Protein AF-0000000067929018 (afdb_homodimer)

Secondary structure (DSSP, 8-state):
-EEE-HHHHHHHHTT-TTTHHHHHHHHHHHHHTS-EEE-HHHHHHHHTT-SSHHHHHHHHHHHTEEE-PPPHHHHHHHHHHHHHHHHTT---SS--HHHHHHHHHHHHT--EE-S-HHHHHHH-TT--EE----/-EEE-HHHHHHHHTT-TTTHHHHHHHHHHHHHTS-EEE-HHHHHHHHTT-SSHHHHHHHHHHHTEEE-PPPHHHHHHHHHHHHHHHHTT---SS--HHHHHHHHHHHHT--EE-S-HHHHHHH-TT--EE----

Organism: Mesorhizobium plurifarium (NCBI:txid69974)

InterPro domains:
  IPR002716 PIN domain [PF01850] (3-122)
  IPR029060 PIN-like domain superfamily [SSF88723] (1-132)
  IPR050556 Type II toxin-antitoxin system RNase [PTHR33653] (1-131)

Nearest PDB structures (foldseek):
  3zvk-assembly1_B  TM=7.677E-01  e=2.586E-08  Rickettsia felis
  3zvk-assembly1_D  TM=7.590E-01  e=1.280E-07  Rickettsia felis
  5ecy-assembly1_E  TM=7.359E-01  e=9.160E-07  Shigella flexneri
  3h87-assembly1_B  TM=7.332E-01  e=1.802E-06  Mycobacterium tuberculosis H37Rv
  5sv2-assembly1_A-2  TM=7.714E-01  e=5.306E-05  Mycobacterium tuberculosis H37Rv

Foldseek 3Di:
DAEEALVLVVCCLVVPVVPVVVSLVVLVVVVVVHAYEYEPLSLVVVCVSDPDPVVSVVSCVVSRYDYDYADPQLVVQLVVLVVVCVVVPHDDDDRDSVSSSLSSCQVVVHEYEDAPCVVSCVRPVPHHYDYPDD/DAEEALVLVVCCLVVPVVPVVVSLVVLVVVVVVHAYEYEPLSLVVVCVSDPDPVVSVVVCVVSRYDYDYADPQLVVQLVVLVVVCVVVPHDDDDRDSVSSSLSSCQVVVHEYEDAPDVVSCVRPVPHHYDYPDD

Solvent-accessible surface area (backbone atoms only — not comparable to full-atom values): 14391 Å² total; per-residue (Å²): 77,32,35,51,37,52,70,36,54,46,19,57,78,66,58,33,89,87,42,19,68,59,37,51,52,49,50,55,56,46,48,75,63,31,58,34,30,32,39,68,63,38,51,14,58,54,28,54,82,43,95,47,72,69,58,49,52,48,50,33,58,74,70,55,47,38,85,43,85,74,50,68,68,15,33,38,44,16,13,46,49,40,47,51,42,41,74,72,64,46,80,71,91,57,69,49,55,66,37,47,54,49,21,34,23,48,71,67,70,25,40,32,38,36,75,66,57,68,66,46,50,72,76,38,69,84,49,51,71,47,58,74,83,125,78,32,36,50,37,52,68,37,54,47,19,56,78,63,56,33,89,86,42,20,68,60,37,52,52,48,50,54,56,45,48,74,60,32,58,34,29,34,38,69,62,39,51,14,59,53,27,54,81,43,94,44,70,68,58,49,52,48,49,35,59,74,69,55,48,39,84,43,85,73,52,67,69,15,33,37,45,16,12,46,48,39,49,52,43,42,75,72,67,46,82,72,92,58,68,50,54,66,36,48,54,48,22,36,22,49,70,66,71,26,39,33,36,36,76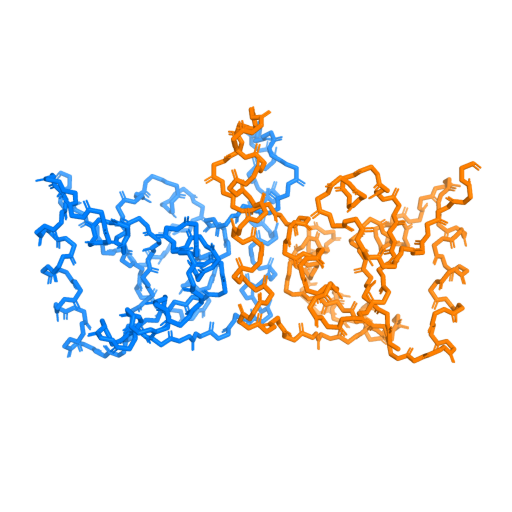,68,57,68,65,45,50,71,74,38,68,86,49,51,71,46,56,75,84,125

Sequence (268 aa):
MTLIDTNVLLDLVTDDPNWADWSVAQLEAASLNGPLLINDVVYAELAVRYSRIEDLDAFLEAAGLEMAPMPRAALFLAGKVFTQYRRSGGQKTGVLPDFFIGAHAAVGRLPLLTRDVGRYRTYFPSLKLITPDSMTLIDTNVLLDLVTDDPNWADWSVAQLEAASLNGPLLINDVVYAELAVRYSRIEDLDAFLEAAGLEMAPMPRAALFLAGKVFTQYRRSGGQKTGVLPDFFIGAHAAVGRLPLLTRDVGRYRTYFPSLKLITPDS

pLDDT: mean 95.67, std 5.96, range [51.31, 98.88]

Structure (mmCIF, N/CA/C/O backbone):
data_AF-0000000067929018-model_v1
#
loop_
_entity.id
_entity.type
_entity.pdbx_description
1 polymer 'Nucleic acid-binding protein'
#
loop_
_atom_site.group_PDB
_atom_site.id
_atom_site.type_symbol
_atom_site.label_atom_id
_atom_site.label_alt_id
_atom_site.label_comp_id
_atom_site.label_asym_id
_atom_site.label_entity_id
_atom_site.label_seq_id
_atom_site.pdbx_PDB_ins_code
_atom_site.Cartn_x
_atom_site.Cartn_y
_atom_site.Cartn_z
_atom_site.occupancy
_atom_site.B_iso_or_equiv
_atom_site.auth_seq_id
_atom_site.auth_comp_id
_atom_site.auth_asym_id
_atom_site.auth_atom_id
_atom_site.pdbx_PDB_model_num
ATOM 1 N N . MET A 1 1 ? -9.727 8.961 18.031 1 97.62 1 MET A N 1
ATOM 2 C CA . MET A 1 1 ? -8.711 8.562 17.062 1 97.62 1 MET A CA 1
ATOM 3 C C . MET A 1 1 ? -9.039 9.125 15.68 1 97.62 1 MET A C 1
ATOM 5 O O . MET A 1 1 ? -10.203 9.25 15.312 1 97.62 1 MET A O 1
ATOM 9 N N . THR A 1 2 ? -8.023 9.57 14.984 1 98.75 2 THR A N 1
ATOM 10 C CA . THR A 1 2 ? -8.18 10.18 13.664 1 98.75 2 THR A CA 1
ATOM 11 C C . THR A 1 2 ? -7.098 9.688 12.711 1 98.75 2 THR A C 1
ATOM 13 O O . THR A 1 2 ? -5.922 9.602 13.078 1 98.75 2 THR A O 1
ATOM 16 N N . LEU A 1 3 ? -7.508 9.203 11.562 1 98.88 3 LEU A N 1
ATOM 17 C CA . LEU A 1 3 ? -6.535 8.891 10.516 1 98.88 3 LEU A CA 1
ATOM 18 C C . LEU A 1 3 ? -6.121 10.156 9.766 1 98.88 3 LEU A C 1
ATOM 20 O O . LEU A 1 3 ? -6.965 10.992 9.43 1 98.88 3 LEU A O 1
ATOM 24 N N . ILE A 1 4 ? -4.816 10.312 9.547 1 98.81 4 ILE A N 1
ATOM 25 C CA . ILE A 1 4 ? -4.281 11.531 8.953 1 98.81 4 ILE A CA 1
ATOM 26 C C . ILE A 1 4 ? -3.793 11.234 7.535 1 98.81 4 ILE A C 1
ATOM 28 O O . ILE A 1 4 ? -2.994 10.32 7.32 1 98.81 4 ILE A O 1
ATOM 32 N N . ASP A 1 5 ? -4.266 11.953 6.59 1 98.25 5 ASP A N 1
ATOM 33 C CA . ASP A 1 5 ? -3.85 11.844 5.195 1 98.25 5 ASP A CA 1
ATOM 34 C C . ASP A 1 5 ? -2.471 12.461 4.98 1 98.25 5 ASP A C 1
ATOM 36 O O . ASP A 1 5 ? -2.074 13.375 5.711 1 98.25 5 ASP A O 1
ATOM 40 N N . THR A 1 6 ? -1.845 11.992 3.973 1 97.62 6 THR A N 1
ATOM 41 C CA . THR A 1 6 ? -0.48 12.422 3.68 1 97.62 6 THR A CA 1
ATOM 42 C C . THR A 1 6 ? -0.427 13.922 3.408 1 97.62 6 THR A C 1
ATOM 44 O O . THR A 1 6 ? 0.523 14.594 3.812 1 97.62 6 THR A O 1
ATOM 47 N N . ASN A 1 7 ? -1.432 14.438 2.684 1 96.5 7 ASN A N 1
ATOM 48 C CA . ASN A 1 7 ? -1.393 15.836 2.268 1 96.5 7 ASN A CA 1
ATOM 49 C C . ASN A 1 7 ? -1.367 16.781 3.471 1 96.5 7 ASN A C 1
ATOM 51 O O . ASN A 1 7 ? -0.742 17.844 3.42 1 96.5 7 ASN A O 1
ATOM 55 N N . VAL A 1 8 ? -1.964 16.422 4.562 1 97.94 8 VAL A N 1
ATOM 56 C CA . VAL A 1 8 ? -1.976 17.219 5.777 1 97.94 8 VAL A CA 1
ATOM 57 C C . VAL A 1 8 ? -0.577 17.25 6.391 1 97.94 8 VAL A C 1
ATOM 59 O O . VAL A 1 8 ? -0.087 18.312 6.781 1 97.94 8 VAL A O 1
ATOM 62 N N . LEU A 1 9 ? 0.054 16.125 6.461 1 98.06 9 LEU A N 1
ATOM 63 C CA . LEU A 1 9 ? 1.378 16.031 7.066 1 98.06 9 LEU A CA 1
ATOM 64 C C . LEU A 1 9 ? 2.428 16.703 6.184 1 98.06 9 LEU A C 1
ATOM 66 O O . LEU A 1 9 ? 3.395 17.281 6.691 1 98.06 9 LEU A O 1
ATOM 70 N N . LEU A 1 10 ? 2.215 16.625 4.883 1 96.19 10 LEU A N 1
ATOM 71 C CA . LEU A 1 10 ? 3.135 17.281 3.963 1 96.19 10 LEU A CA 1
ATOM 72 C C . LEU A 1 10 ? 3.088 18.797 4.137 1 96.19 10 LEU A C 1
ATOM 74 O O . LEU A 1 10 ? 4.105 19.469 3.973 1 96.19 10 LEU A O 1
ATOM 78 N N . ASP A 1 11 ? 1.932 19.312 4.465 1 96.06 11 ASP A N 1
ATOM 79 C CA . ASP A 1 11 ? 1.826 20.75 4.754 1 96.06 11 ASP A CA 1
ATOM 80 C C . ASP A 1 11 ? 2.777 21.156 5.879 1 96.06 11 ASP A C 1
ATOM 82 O O . ASP A 1 11 ? 3.389 22.219 5.824 1 96.06 11 ASP A O 1
ATOM 86 N N . LEU A 1 12 ? 2.885 20.297 6.887 1 95.12 12 LEU A N 1
ATOM 87 C CA . LEU A 1 12 ? 3.756 20.562 8.023 1 95.12 12 LEU A CA 1
ATOM 88 C C . LEU A 1 12 ? 5.223 20.438 7.629 1 95.12 12 LEU A C 1
ATOM 90 O O . LEU A 1 12 ? 6.023 21.344 7.887 1 95.12 12 LEU A O 1
ATOM 94 N N . VAL A 1 13 ? 5.523 19.328 6.98 1 94.12 13 VAL A N 1
ATOM 95 C CA . VAL A 1 13 ? 6.902 18.969 6.656 1 94.12 13 VAL A CA 1
ATOM 96 C C . VAL A 1 13 ? 7.496 20.016 5.703 1 94.12 13 VAL A C 1
ATOM 98 O O . VAL A 1 13 ? 8.68 20.344 5.789 1 94.12 13 VAL A O 1
ATOM 101 N N . THR A 1 14 ? 6.637 20.578 4.828 1 93.94 14 THR A N 1
ATOM 102 C CA . THR A 1 14 ? 7.125 21.5 3.816 1 93.94 14 THR A CA 1
ATOM 103 C C . THR A 1 14 ? 6.848 22.953 4.23 1 93.94 14 THR A C 1
ATOM 105 O O . THR A 1 14 ? 7.156 23.875 3.486 1 93.94 14 THR A O 1
ATOM 108 N N . ASP A 1 15 ? 6.27 23.078 5.348 1 94.38 15 ASP A N 1
ATOM 109 C CA . ASP A 1 15 ? 5.855 24.406 5.793 1 94.38 15 ASP A CA 1
ATOM 110 C C . ASP A 1 15 ? 5.074 25.141 4.703 1 94.38 15 ASP A C 1
ATOM 112 O O . ASP A 1 15 ? 5.441 26.25 4.301 1 94.38 15 ASP A O 1
ATOM 116 N N . ASP A 1 16 ? 4.051 24.516 4.195 1 95.38 16 ASP A N 1
ATOM 117 C CA . ASP A 1 16 ? 3.248 25.047 3.102 1 95.38 16 ASP A CA 1
ATOM 118 C C . ASP A 1 16 ? 2.652 26.406 3.471 1 95.38 16 ASP A C 1
ATOM 120 O O . ASP A 1 16 ? 1.957 26.531 4.48 1 95.38 16 ASP A O 1
ATOM 124 N N . PRO A 1 17 ? 2.881 27.406 2.734 1 96.31 17 PRO A N 1
ATOM 125 C CA . PRO A 1 17 ? 2.451 28.766 3.107 1 96.31 17 PRO A CA 1
ATOM 126 C C . PRO A 1 17 ? 0.933 28.906 3.141 1 96.31 17 PRO A C 1
ATOM 128 O O . PRO A 1 17 ? 0.409 29.781 3.834 1 96.31 17 PRO A O 1
ATOM 131 N N . ASN A 1 18 ? 0.241 28.109 2.43 1 96.19 18 ASN A N 1
ATOM 132 C CA . ASN A 1 18 ? -1.207 28.25 2.328 1 96.19 18 ASN A CA 1
ATOM 133 C C . ASN A 1 18 ? -1.932 27.344 3.32 1 96.19 18 ASN A C 1
ATOM 135 O O . ASN A 1 18 ? -3.031 27.672 3.771 1 96.19 18 ASN A O 1
ATOM 139 N N . TRP A 1 19 ? -1.204 26.219 3.682 1 96.38 19 TRP A N 1
ATOM 140 C CA . TRP A 1 19 ? -2.018 25.203 4.332 1 96.38 19 TRP A CA 1
ATOM 141 C C . TRP A 1 19 ? -1.411 24.781 5.668 1 96.38 19 TRP A C 1
ATOM 143 O O . TRP A 1 19 ? -2.068 24.125 6.48 1 96.38 19 TRP A O 1
ATOM 153 N N . ALA A 1 20 ? -0.18 25.141 5.988 1 96.75 20 ALA A N 1
ATOM 154 C CA . ALA A 1 20 ? 0.508 24.688 7.191 1 96.75 20 ALA A CA 1
ATOM 155 C C . ALA A 1 20 ? -0.269 25.062 8.445 1 96.75 20 ALA A C 1
ATOM 157 O O . ALA A 1 20 ? -0.467 24.234 9.336 1 96.75 20 ALA A O 1
ATOM 158 N N . ASP A 1 21 ? -0.75 26.266 8.523 1 96.94 21 ASP A N 1
ATOM 159 C CA . ASP A 1 21 ? -1.459 26.734 9.703 1 96.94 21 ASP A CA 1
ATOM 160 C C . ASP A 1 21 ? -2.752 25.953 9.922 1 96.94 21 ASP A C 1
ATOM 162 O O . ASP A 1 21 ? -3.055 25.547 11.039 1 96.94 21 ASP A O 1
ATOM 166 N N . TRP A 1 22 ? -3.469 25.797 8.867 1 97.56 22 TRP A N 1
ATOM 167 C CA . TRP A 1 22 ? -4.699 25.031 8.961 1 97.56 22 TRP A CA 1
ATOM 168 C C . TRP A 1 22 ? -4.414 23.609 9.422 1 97.56 22 TRP A C 1
ATOM 170 O O . TRP A 1 22 ? -5.066 23.094 10.336 1 97.56 22 TRP A O 1
ATOM 180 N N . SER A 1 23 ? -3.459 22.938 8.797 1 98.06 23 SER A N 1
ATOM 181 C CA . SER A 1 23 ? -3.123 21.547 9.102 1 98.06 23 SER A CA 1
ATOM 182 C C . SER A 1 23 ? -2.664 21.391 10.547 1 98.06 23 SER A C 1
ATOM 184 O O . SER A 1 23 ? -3.082 20.469 11.234 1 98.06 23 SER A O 1
ATOM 186 N N . VAL A 1 24 ? -1.845 22.328 11 1 97.25 24 VAL A N 1
ATOM 187 C CA . VAL A 1 24 ? -1.364 22.297 12.375 1 97.25 24 VAL A CA 1
ATOM 188 C C . VAL A 1 24 ? -2.543 22.406 13.344 1 97.25 24 VAL A C 1
ATOM 190 O O . VAL A 1 24 ? -2.66 21.641 14.289 1 97.25 24 VAL A O 1
ATOM 193 N N . ALA A 1 25 ? -3.398 23.328 13.07 1 97.75 25 ALA A N 1
ATOM 194 C CA . ALA A 1 25 ? -4.551 23.562 13.938 1 97.75 25 ALA A CA 1
ATOM 195 C C . ALA A 1 25 ? -5.449 22.328 13.992 1 97.75 25 ALA A C 1
ATOM 197 O O . ALA A 1 25 ? -5.934 21.953 15.062 1 97.75 25 ALA A O 1
ATOM 198 N N . GLN A 1 26 ? -5.641 21.688 12.883 1 98.12 26 GLN A N 1
ATOM 199 C CA . GLN A 1 26 ? -6.516 20.531 12.82 1 98.12 26 GLN A CA 1
ATOM 200 C C . GLN A 1 26 ? -5.875 19.328 13.516 1 98.12 26 GLN A C 1
ATOM 202 O O . GLN A 1 26 ? -6.562 18.531 14.164 1 98.12 26 GLN A O 1
ATOM 207 N N . LEU A 1 27 ? -4.621 19.188 13.359 1 98.25 27 LEU A N 1
ATOM 208 C CA . LEU A 1 27 ? -3.914 18.109 14.039 1 98.25 27 LEU A CA 1
ATOM 209 C C . LEU A 1 27 ? -3.994 18.266 15.555 1 98.25 27 LEU A C 1
ATOM 211 O O . LEU A 1 27 ? -4.207 17.297 16.281 1 98.25 27 LEU A O 1
ATOM 215 N N . GLU A 1 28 ? -3.789 19.484 15.953 1 97.81 28 GLU A N 1
ATOM 216 C CA . GLU A 1 28 ? -3.898 19.781 17.375 1 97.81 28 GLU A CA 1
ATOM 217 C C . GLU A 1 28 ? -5.301 19.469 17.906 1 97.81 28 GLU A C 1
ATOM 219 O O . GLU A 1 28 ? -5.453 18.828 18.938 1 97.81 28 GLU A O 1
ATOM 224 N N . ALA A 1 29 ? -6.285 19.891 17.188 1 97.94 29 ALA A N 1
ATOM 225 C CA . ALA A 1 29 ? -7.668 19.625 17.578 1 97.94 29 ALA A CA 1
ATOM 226 C C . ALA A 1 29 ? -7.949 18.125 17.609 1 97.94 29 ALA A C 1
ATOM 228 O O . ALA A 1 29 ? -8.586 17.625 18.531 1 97.94 29 ALA A O 1
ATOM 229 N N . ALA A 1 30 ? -7.496 17.422 16.625 1 98.25 30 ALA A N 1
ATOM 230 C CA . ALA A 1 30 ? -7.711 15.984 16.531 1 98.25 30 ALA A CA 1
ATOM 231 C C . ALA A 1 30 ? -7.016 15.25 17.672 1 98.25 30 ALA A C 1
ATOM 233 O O . ALA A 1 30 ? -7.527 14.242 18.172 1 98.25 30 ALA A O 1
ATOM 234 N N . SER A 1 31 ? -5.816 15.773 17.969 1 97.81 31 SER A N 1
ATOM 235 C CA . SER A 1 31 ? -5.043 15.117 19.016 1 97.81 31 SER A CA 1
ATOM 236 C C . SER A 1 31 ? -5.773 15.172 20.359 1 97.81 31 SER A C 1
ATOM 238 O O . SER A 1 31 ? -5.586 14.297 21.219 1 97.81 31 SER A O 1
ATOM 240 N N . LEU A 1 32 ? -6.578 16.141 20.547 1 96.81 32 LEU A N 1
ATOM 241 C CA . LEU A 1 32 ? -7.367 16.281 21.766 1 96.81 32 LEU A CA 1
ATOM 242 C C . LEU A 1 32 ? -8.477 15.242 21.828 1 96.81 32 LEU A C 1
ATOM 244 O O . LEU A 1 32 ? -8.977 14.93 22.906 1 96.81 32 LEU A O 1
ATOM 248 N N . ASN A 1 33 ? -8.812 14.711 20.703 1 95.81 33 ASN A N 1
ATOM 249 C CA . ASN A 1 33 ? -9.906 13.75 20.625 1 95.81 33 ASN A CA 1
ATOM 250 C C . ASN A 1 33 ? -9.383 12.312 20.578 1 95.81 33 ASN A C 1
ATOM 252 O O . ASN A 1 33 ? -10.164 11.367 20.469 1 95.81 33 ASN A O 1
ATOM 256 N N . GLY A 1 34 ? -8.07 12.141 20.656 1 97.31 34 GLY A N 1
ATOM 257 C CA . GLY A 1 34 ? -7.48 10.812 20.656 1 97.31 34 GLY A CA 1
ATOM 258 C C . GLY A 1 34 ? -6.23 10.711 19.797 1 97.31 34 GLY A C 1
ATOM 259 O O . GLY A 1 34 ? -5.723 11.719 19.312 1 97.31 34 GLY A O 1
ATOM 260 N N . PRO A 1 35 ? -5.742 9.5 19.641 1 98.19 35 PRO A N 1
ATOM 261 C CA . PRO A 1 35 ? -4.5 9.289 18.891 1 98.19 35 PRO A CA 1
ATOM 262 C C . PRO A 1 35 ? -4.621 9.695 17.422 1 98.19 35 PRO A C 1
ATOM 264 O O . PRO A 1 35 ? -5.676 9.508 16.812 1 98.19 35 PRO A O 1
ATOM 267 N N . LEU A 1 36 ? -3.547 10.242 16.875 1 98.81 36 LEU A N 1
ATOM 268 C CA . LEU A 1 36 ? -3.377 10.492 15.453 1 98.81 36 LEU A CA 1
ATOM 269 C C . LEU A 1 36 ? -2.721 9.305 14.758 1 98.81 36 LEU A C 1
ATOM 271 O O . LEU A 1 36 ? -1.599 8.922 15.102 1 98.81 36 LEU A O 1
ATOM 275 N N . LEU A 1 37 ? -3.414 8.75 13.758 1 98.88 37 LEU A N 1
ATOM 276 C CA . LEU A 1 37 ? -2.967 7.492 13.172 1 98.88 37 LEU A CA 1
ATOM 277 C C . LEU A 1 37 ? -2.52 7.699 11.727 1 98.88 37 LEU A C 1
ATOM 279 O O . LEU A 1 37 ? -3.109 8.5 11 1 98.88 37 LEU A O 1
ATOM 283 N N . ILE A 1 38 ? -1.504 7.004 11.336 1 98.88 38 ILE A N 1
ATOM 284 C CA . ILE A 1 38 ? -1.138 6.852 9.93 1 98.88 38 ILE A CA 1
ATOM 285 C C . ILE A 1 38 ? -0.953 5.375 9.602 1 98.88 38 ILE A C 1
ATOM 287 O O . ILE A 1 38 ? -0.782 4.547 10.5 1 98.88 38 ILE A O 1
ATOM 291 N N . ASN A 1 39 ? -1.117 5.035 8.352 1 98.75 39 ASN A N 1
ATOM 292 C CA . ASN A 1 39 ? -0.866 3.656 7.949 1 98.75 39 ASN A CA 1
ATOM 293 C C . ASN A 1 39 ? 0.382 3.547 7.078 1 98.75 39 ASN A C 1
ATOM 295 O O . ASN A 1 39 ? 1.131 4.516 6.934 1 98.75 39 ASN A O 1
ATOM 299 N N . ASP A 1 40 ? 0.679 2.377 6.551 1 98.69 40 ASP A N 1
ATOM 300 C CA . ASP A 1 40 ? 1.902 2.07 5.816 1 98.69 40 ASP A CA 1
ATOM 301 C C . ASP A 1 40 ? 2.041 2.965 4.586 1 98.69 40 ASP A C 1
ATOM 303 O O . ASP A 1 40 ? 3.145 3.4 4.25 1 98.69 40 ASP A O 1
ATOM 307 N N . VAL A 1 41 ? 0.916 3.242 3.967 1 98.19 41 VAL A N 1
ATOM 308 C CA . VAL A 1 41 ? 0.905 4.02 2.732 1 98.19 41 VAL A CA 1
ATOM 309 C C . VAL A 1 41 ? 1.338 5.453 3.02 1 98.19 41 VAL A C 1
ATOM 311 O O . VAL A 1 41 ? 2.199 6 2.328 1 98.19 41 VAL A O 1
ATOM 314 N N . VAL A 1 42 ? 0.82 6.031 4.059 1 98.38 42 VAL A N 1
ATOM 315 C CA . VAL A 1 42 ? 1.148 7.398 4.449 1 98.38 42 VAL A CA 1
ATOM 316 C C . VAL A 1 42 ? 2.621 7.484 4.844 1 98.38 42 VAL A C 1
ATOM 318 O O . VAL A 1 42 ? 3.32 8.422 4.457 1 98.38 42 VAL A O 1
ATOM 321 N N . TYR A 1 43 ? 3.119 6.512 5.562 1 98.69 43 TYR A N 1
ATOM 322 C CA . TYR A 1 43 ? 4.523 6.477 5.957 1 98.69 43 TYR A CA 1
ATOM 323 C C . TYR A 1 43 ? 5.434 6.504 4.734 1 98.69 43 TYR A C 1
ATOM 325 O O . TYR A 1 43 ? 6.387 7.281 4.68 1 98.69 43 TYR A O 1
ATOM 333 N N . ALA A 1 44 ? 5.121 5.637 3.758 1 98.31 44 AL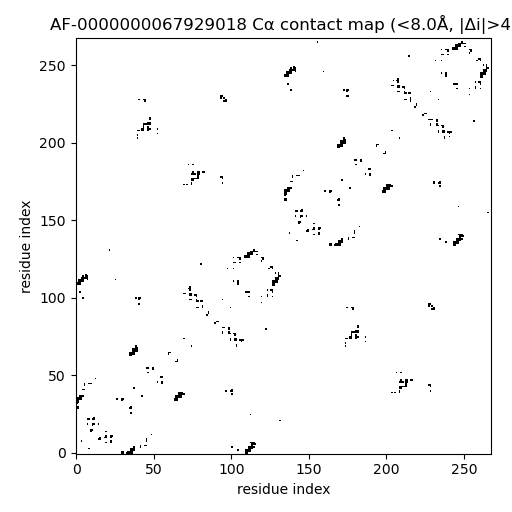A A N 1
ATOM 334 C CA . ALA A 1 44 ? 5.953 5.547 2.561 1 98.31 44 ALA A CA 1
ATOM 335 C C . ALA A 1 44 ? 5.934 6.855 1.777 1 98.31 44 ALA A C 1
ATOM 337 O O . ALA A 1 44 ? 6.957 7.273 1.229 1 98.31 44 ALA A O 1
ATOM 338 N N . GLU A 1 45 ? 4.797 7.496 1.726 1 96.88 45 GLU A N 1
ATOM 339 C CA . GLU A 1 45 ? 4.676 8.766 1.012 1 96.88 45 GLU A CA 1
ATOM 340 C C . GLU A 1 45 ? 5.469 9.867 1.706 1 96.88 45 GLU A C 1
ATOM 342 O O . GLU A 1 45 ? 6.086 10.703 1.046 1 96.88 45 GLU A O 1
ATOM 347 N N . LEU A 1 46 ? 5.508 9.859 3.027 1 97.38 46 LEU A N 1
ATOM 348 C CA . LEU A 1 46 ? 6.277 10.836 3.789 1 97.38 46 LEU A CA 1
ATOM 349 C C . LEU A 1 46 ? 7.777 10.602 3.611 1 97.38 46 LEU A C 1
ATOM 351 O O . LEU A 1 46 ? 8.562 11.555 3.617 1 97.38 46 LEU A O 1
ATOM 355 N N . ALA A 1 47 ? 8.133 9.367 3.445 1 97.81 47 ALA A N 1
ATOM 356 C CA . ALA A 1 47 ? 9.539 8.992 3.326 1 97.81 47 ALA A CA 1
ATOM 357 C C . ALA A 1 47 ? 10.211 9.727 2.17 1 97.81 47 ALA A C 1
ATOM 359 O O . ALA A 1 47 ? 11.414 9.992 2.209 1 97.81 47 ALA A O 1
ATOM 360 N N . VAL A 1 48 ? 9.398 10.117 1.183 1 94.5 48 VAL A N 1
ATOM 361 C CA . VAL A 1 48 ? 9.883 10.82 0.003 1 94.5 48 VAL A CA 1
ATOM 362 C C . VAL A 1 48 ? 10.594 12.102 0.425 1 94.5 48 VAL A C 1
ATOM 364 O O . VAL A 1 48 ? 11.57 12.516 -0.207 1 94.5 48 VAL A O 1
ATOM 367 N N . ARG A 1 49 ? 10.273 12.688 1.604 1 94.62 49 ARG A N 1
ATOM 368 C CA . ARG A 1 49 ? 10.75 14 2.02 1 94.62 49 ARG A CA 1
ATOM 369 C C . ARG A 1 49 ? 11.922 13.883 2.988 1 94.62 49 ARG A C 1
ATOM 371 O O . ARG A 1 49 ? 12.445 14.891 3.463 1 94.62 49 ARG A O 1
ATOM 378 N N . TYR A 1 50 ? 12.367 12.672 3.236 1 96.88 50 TYR A N 1
ATOM 379 C CA . TYR A 1 50 ? 13.414 12.461 4.23 1 96.88 50 TYR A CA 1
ATOM 380 C C . TYR A 1 50 ? 14.578 11.672 3.635 1 96.88 50 TYR A C 1
ATOM 382 O O . TYR A 1 50 ? 14.367 10.734 2.863 1 96.88 50 TYR A O 1
ATOM 390 N N . SER A 1 51 ? 15.742 12.031 4.02 1 96.12 51 SER A N 1
ATOM 391 C CA . SER A 1 51 ? 16.938 11.328 3.553 1 96.12 51 SER A CA 1
ATOM 392 C C . SER A 1 51 ? 17.25 10.133 4.445 1 96.12 51 SER A C 1
ATOM 394 O O . SER A 1 51 ? 17.844 9.148 3.988 1 96.12 51 SER A O 1
ATOM 396 N N . ARG A 1 52 ? 16.906 10.242 5.715 1 97.81 52 ARG A N 1
ATOM 397 C CA . ARG A 1 52 ? 17.172 9.172 6.668 1 97.81 52 ARG A CA 1
ATOM 398 C C . ARG A 1 52 ? 15.883 8.734 7.359 1 97.81 52 ARG A C 1
ATOM 400 O O . ARG A 1 52 ? 15.039 9.562 7.699 1 97.81 52 ARG A O 1
ATOM 407 N N . ILE A 1 53 ? 15.75 7.406 7.543 1 98.5 53 ILE A N 1
ATOM 408 C CA . ILE A 1 53 ? 14.57 6.832 8.18 1 98.5 53 ILE A CA 1
ATOM 409 C C . ILE A 1 53 ? 14.445 7.367 9.602 1 98.5 53 ILE A C 1
ATOM 411 O O . ILE A 1 53 ? 13.336 7.613 10.086 1 98.5 53 ILE A O 1
ATOM 415 N N . GLU A 1 54 ? 15.539 7.594 10.32 1 98.44 54 GLU A N 1
ATOM 416 C CA . GLU A 1 54 ? 15.547 8.078 11.695 1 98.44 54 GLU A CA 1
ATOM 417 C C . GLU A 1 54 ? 14.914 9.461 11.797 1 98.44 54 GLU A C 1
ATOM 419 O O . GLU A 1 54 ? 14.266 9.781 12.797 1 98.44 54 GLU A O 1
ATOM 424 N N . ASP A 1 55 ? 15.102 10.266 10.789 1 98.25 55 ASP A N 1
ATOM 425 C CA . ASP A 1 55 ? 14.516 11.609 10.773 1 98.25 55 ASP A CA 1
ATOM 426 C C . ASP A 1 55 ? 13 11.547 10.609 1 98.25 55 ASP A C 1
ATOM 428 O O . ASP A 1 55 ? 12.273 12.32 11.227 1 98.25 55 ASP A O 1
ATOM 432 N N . LEU A 1 56 ? 12.578 10.641 9.758 1 98.31 56 LEU A N 1
ATOM 433 C CA . LEU A 1 56 ? 11.141 10.438 9.602 1 98.31 56 LEU A CA 1
ATOM 434 C C . LEU A 1 56 ? 10.523 9.93 10.906 1 98.31 56 LEU A C 1
ATOM 436 O O . LEU A 1 56 ? 9.484 10.438 11.344 1 98.31 56 LEU A O 1
ATOM 440 N N . ASP A 1 57 ? 11.156 8.961 11.555 1 98.44 57 ASP A N 1
ATOM 441 C CA . ASP A 1 57 ? 10.656 8.414 12.812 1 98.44 57 ASP A CA 1
ATOM 442 C C . ASP A 1 57 ? 10.625 9.484 13.906 1 98.44 57 ASP A C 1
ATOM 444 O O . ASP A 1 57 ? 9.703 9.508 14.727 1 98.44 57 ASP A O 1
ATOM 448 N N . ALA A 1 58 ? 11.586 10.336 13.891 1 98.06 58 ALA A N 1
ATOM 449 C CA . ALA A 1 58 ? 11.617 11.438 14.852 1 98.06 58 ALA A CA 1
ATOM 450 C C . ALA A 1 58 ? 10.453 12.398 14.633 1 98.06 58 ALA A C 1
ATOM 452 O O . ALA A 1 58 ? 9.844 12.875 15.586 1 98.06 58 ALA A O 1
ATOM 453 N N . PHE A 1 59 ? 10.211 12.695 13.375 1 97.56 59 PHE A N 1
ATOM 454 C CA . PHE A 1 59 ? 9.07 13.547 13.055 1 97.56 59 PHE A CA 1
ATOM 455 C C . PHE A 1 59 ? 7.77 12.922 13.555 1 97.56 59 PHE A C 1
ATOM 457 O O . PHE A 1 59 ? 6.941 13.609 14.156 1 97.56 59 PHE A O 1
ATOM 464 N N . LEU A 1 60 ? 7.57 11.609 13.289 1 98.31 60 LEU A N 1
ATOM 465 C CA . LEU A 1 60 ? 6.359 10.922 13.727 1 98.31 60 LEU A CA 1
ATOM 466 C C . LEU A 1 60 ? 6.203 11.016 15.242 1 98.31 60 LEU A C 1
ATOM 468 O O . LEU A 1 60 ? 5.113 11.305 15.742 1 98.31 60 LEU A O 1
ATOM 472 N N . GLU A 1 61 ? 7.27 10.781 15.914 1 97.69 61 GLU A N 1
ATOM 473 C CA . GLU A 1 61 ? 7.258 10.852 17.375 1 97.69 61 GLU A CA 1
ATOM 474 C C . GLU A 1 61 ? 6.914 12.258 17.859 1 97.69 61 GLU A C 1
ATOM 476 O O . GLU A 1 61 ? 6.059 12.43 18.734 1 97.69 61 GLU A O 1
ATOM 481 N N . ALA A 1 62 ? 7.484 13.242 17.281 1 96.06 62 ALA A N 1
ATOM 482 C CA . ALA A 1 62 ? 7.281 14.633 17.672 1 96.06 62 ALA A CA 1
ATOM 483 C C . ALA A 1 62 ? 5.852 15.078 17.375 1 96.06 62 ALA A C 1
ATOM 485 O O . ALA A 1 62 ? 5.277 15.883 18.125 1 96.06 62 ALA A O 1
ATOM 486 N N . ALA A 1 63 ? 5.32 14.562 16.328 1 96.56 63 ALA A N 1
ATOM 487 C CA . ALA A 1 63 ? 3.98 14.961 15.906 1 96.56 63 ALA A CA 1
ATOM 488 C C . ALA A 1 63 ? 2.91 14.125 16.609 1 96.56 63 ALA A C 1
ATOM 490 O O . ALA A 1 63 ? 1.714 14.344 16.406 1 96.56 63 ALA A O 1
ATOM 491 N N . GLY A 1 64 ? 3.338 13.102 17.391 1 97 64 GLY A N 1
ATOM 492 C CA . GLY A 1 64 ? 2.396 12.258 18.109 1 97 64 GLY A CA 1
ATOM 493 C C . GLY A 1 64 ? 1.643 11.305 17.203 1 97 64 GLY A C 1
ATOM 494 O O . GLY A 1 64 ? 0.496 10.945 17.484 1 97 64 GLY A O 1
ATOM 495 N N . LEU A 1 65 ? 2.281 10.945 16.094 1 98.62 65 LEU A N 1
ATOM 496 C CA . LEU A 1 65 ? 1.653 10.055 15.125 1 98.62 65 LEU A CA 1
ATOM 497 C C . LEU A 1 65 ? 1.943 8.594 15.461 1 98.62 65 LEU A C 1
ATOM 499 O O . LEU A 1 65 ? 3.066 8.25 15.844 1 98.62 65 LEU A O 1
ATOM 503 N N . GLU A 1 66 ? 0.932 7.754 15.328 1 98.62 66 GLU A N 1
ATOM 504 C CA . GLU A 1 66 ? 1.057 6.32 15.578 1 98.62 66 GLU A CA 1
ATOM 505 C C . GLU A 1 66 ? 0.75 5.508 14.328 1 98.62 66 GLU A C 1
ATOM 507 O O . GLU A 1 66 ? -0.187 5.824 13.586 1 98.62 66 GLU A O 1
ATOM 512 N N . MET A 1 67 ? 1.563 4.492 14.102 1 98.62 67 MET A N 1
ATOM 513 C CA . MET A 1 67 ? 1.309 3.562 13.008 1 98.62 67 MET A CA 1
ATOM 514 C C . MET A 1 67 ? 0.124 2.656 13.328 1 98.62 67 MET A C 1
ATOM 516 O O . MET A 1 67 ? 0.053 2.082 14.414 1 98.62 67 MET A O 1
ATOM 520 N N . ALA A 1 68 ? -0.778 2.506 12.422 1 98.5 68 ALA A N 1
ATOM 521 C CA . ALA A 1 68 ? -1.91 1.592 12.547 1 98.5 68 ALA A CA 1
ATOM 522 C C . ALA A 1 68 ? -1.938 0.592 11.391 1 98.5 68 ALA A C 1
ATOM 524 O O . ALA A 1 68 ? -1.995 0.983 10.227 1 98.5 68 ALA A O 1
ATOM 525 N N . PRO A 1 69 ? -1.899 -0.715 11.742 1 98.19 69 PRO A N 1
ATOM 526 C CA . PRO A 1 69 ? -2.037 -1.707 10.672 1 98.19 69 PRO A CA 1
ATOM 527 C C . PRO A 1 69 ? -3.408 -1.668 10 1 98.19 69 PRO A C 1
ATOM 529 O O . PRO A 1 69 ? -4.414 -1.392 10.664 1 98.19 69 PRO A O 1
ATOM 532 N N . MET A 1 70 ? -3.428 -1.929 8.711 1 98.38 70 MET A N 1
ATOM 533 C CA . MET A 1 70 ? -4.699 -2.002 8 1 98.38 70 MET A CA 1
ATOM 534 C C . MET A 1 70 ? -5.34 -3.377 8.164 1 98.38 70 MET A C 1
ATOM 536 O O . MET A 1 70 ? -4.703 -4.398 7.895 1 98.38 70 MET A O 1
ATOM 540 N N . PRO A 1 71 ? -6.59 -3.316 8.641 1 98.25 71 PRO A N 1
ATOM 541 C CA . PRO A 1 71 ? -7.281 -4.605 8.695 1 98.25 71 PRO A CA 1
ATOM 542 C C . PRO A 1 71 ? -7.531 -5.203 7.312 1 98.25 71 PRO A C 1
ATOM 544 O O . PRO A 1 71 ? -7.684 -4.461 6.336 1 98.25 71 PRO A O 1
ATOM 547 N N . ARG A 1 72 ? -7.703 -6.539 7.219 1 98.06 72 ARG A N 1
ATOM 548 C CA . ARG A 1 72 ? -7.953 -7.223 5.953 1 98.06 72 ARG A CA 1
ATOM 549 C C . ARG A 1 72 ? -9.211 -6.68 5.277 1 98.06 72 ARG A C 1
ATOM 551 O O . ARG A 1 72 ? -9.258 -6.555 4.051 1 98.06 72 ARG A O 1
ATOM 558 N N . ALA A 1 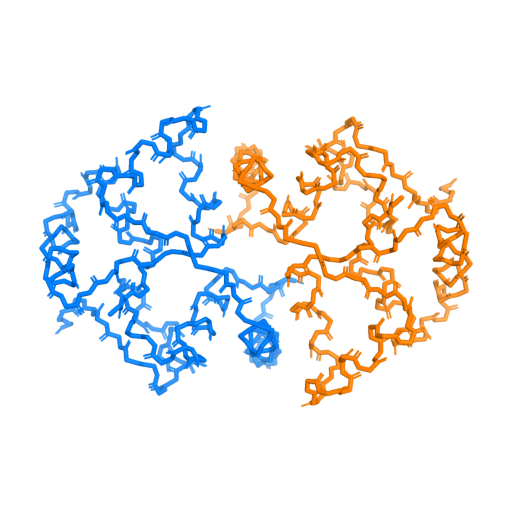73 ? -10.188 -6.379 6.113 1 98.69 73 ALA A N 1
ATOM 559 C CA . ALA A 1 73 ? -11.43 -5.832 5.57 1 98.69 73 ALA A CA 1
ATOM 560 C C . ALA A 1 73 ? -11.172 -4.52 4.836 1 98.69 73 ALA A C 1
ATOM 562 O O . ALA A 1 73 ? -11.828 -4.223 3.832 1 98.69 73 ALA A O 1
ATOM 563 N N . ALA A 1 74 ? -10.273 -3.691 5.324 1 98.81 74 ALA A N 1
ATOM 564 C CA . ALA A 1 74 ? -9.922 -2.434 4.668 1 98.81 74 ALA A CA 1
ATOM 565 C C . ALA A 1 74 ? -9.18 -2.688 3.361 1 98.81 74 ALA A C 1
ATOM 567 O O . ALA A 1 74 ? -9.414 -2.008 2.359 1 98.81 74 ALA A O 1
ATOM 568 N N . LEU A 1 75 ? -8.281 -3.674 3.42 1 98.69 75 LEU A N 1
ATOM 569 C CA . LEU A 1 75 ? -7.562 -4.035 2.201 1 98.69 75 LEU A CA 1
ATOM 570 C C . LEU A 1 75 ? -8.523 -4.531 1.131 1 98.69 75 LEU A C 1
ATOM 572 O O . LEU A 1 75 ? -8.406 -4.16 -0.039 1 98.69 75 LEU A O 1
ATOM 576 N N . PHE A 1 76 ? -9.469 -5.348 1.532 1 98.75 76 PHE A N 1
ATOM 577 C CA . PHE A 1 76 ? -10.484 -5.855 0.619 1 98.75 76 PHE A CA 1
ATOM 578 C C . PHE A 1 76 ? -11.305 -4.715 0.03 1 98.75 76 PHE A C 1
ATOM 580 O O . PHE A 1 76 ? -11.516 -4.652 -1.184 1 98.75 76 PHE A O 1
ATOM 587 N N . LEU A 1 77 ? -11.719 -3.789 0.87 1 98.44 77 LEU A N 1
ATOM 588 C CA . LEU A 1 77 ? -12.508 -2.643 0.42 1 98.44 77 LEU A CA 1
ATOM 589 C C . LEU A 1 77 ? -11.703 -1.785 -0.552 1 98.44 77 LEU A C 1
ATOM 591 O O . LEU A 1 77 ? -12.25 -1.287 -1.541 1 98.44 77 LEU A O 1
ATOM 595 N N . ALA A 1 78 ? -10.422 -1.558 -0.271 1 98.12 78 ALA A N 1
ATOM 596 C CA . ALA A 1 78 ? -9.578 -0.792 -1.184 1 98.12 78 ALA A CA 1
ATOM 597 C C . ALA A 1 78 ? -9.578 -1.408 -2.58 1 98.12 78 ALA A C 1
ATOM 599 O O . ALA A 1 78 ? -9.672 -0.693 -3.58 1 98.12 78 ALA A O 1
ATOM 600 N N . GLY A 1 79 ? -9.484 -2.744 -2.613 1 97.5 79 GLY A N 1
ATOM 601 C CA . GLY A 1 79 ? -9.562 -3.436 -3.891 1 97.5 79 GLY A CA 1
ATOM 602 C C . GLY A 1 79 ? -10.883 -3.23 -4.598 1 97.5 79 GLY A C 1
ATOM 603 O O . GLY A 1 79 ? -10.922 -3.01 -5.812 1 97.5 79 GLY A O 1
ATOM 604 N N . LYS A 1 80 ? -11.961 -3.26 -3.867 1 97.31 80 LYS A N 1
ATOM 605 C CA . LYS A 1 80 ? -13.289 -3.078 -4.445 1 97.31 80 LYS A CA 1
ATOM 606 C C . LYS A 1 80 ? -13.461 -1.659 -4.984 1 97.31 80 LYS A C 1
ATOM 608 O O . LYS A 1 80 ? -14.016 -1.465 -6.066 1 97.31 80 LYS A O 1
ATOM 613 N N . VAL A 1 81 ? -13.023 -0.735 -4.25 1 97.19 81 VAL A N 1
ATOM 614 C CA . VAL A 1 81 ? -13.117 0.661 -4.66 1 97.19 81 VAL A CA 1
ATOM 615 C C . VAL A 1 81 ? -12.281 0.889 -5.918 1 97.19 81 VAL A C 1
ATOM 617 O O . VAL A 1 81 ? -12.695 1.618 -6.82 1 97.19 81 VAL A O 1
ATOM 620 N N . PHE A 1 82 ? -11.172 0.301 -6 1 95.94 82 PHE A N 1
ATOM 621 C CA . PHE A 1 82 ? -10.336 0.388 -7.191 1 95.94 82 PHE A CA 1
ATOM 622 C C . PHE A 1 82 ? -11.047 -0.195 -8.406 1 95.94 82 PHE A C 1
ATOM 624 O O . PHE A 1 82 ? -10.969 0.354 -9.5 1 95.94 82 PHE A O 1
ATOM 631 N N . THR A 1 83 ? -11.727 -1.295 -8.211 1 95.19 83 THR A N 1
ATOM 632 C CA . THR A 1 83 ? -12.516 -1.887 -9.281 1 95.19 83 THR A CA 1
ATOM 633 C C . THR A 1 83 ? -13.555 -0.893 -9.797 1 95.19 83 THR A C 1
ATOM 635 O O . THR A 1 83 ? -13.734 -0.748 -11.008 1 95.19 83 THR A O 1
ATOM 638 N N . GLN A 1 84 ? -14.211 -0.251 -8.828 1 94.31 84 GLN A N 1
ATOM 639 C CA . GLN A 1 84 ? -15.188 0.771 -9.195 1 94.31 84 GLN A CA 1
ATOM 640 C C . GLN A 1 84 ? -14.531 1.903 -9.977 1 94.31 84 GLN A C 1
ATOM 642 O O . GLN A 1 84 ? -15.078 2.377 -10.977 1 94.31 84 GLN A O 1
ATOM 647 N N . TYR A 1 85 ? -13.406 2.33 -9.5 1 93.75 85 TYR A N 1
ATOM 648 C CA . TYR A 1 85 ? -12.641 3.375 -10.164 1 93.75 85 TYR A CA 1
ATOM 649 C C . TYR A 1 85 ? -12.305 2.979 -11.602 1 93.75 85 TYR A C 1
ATOM 651 O O . TYR A 1 85 ? -12.469 3.779 -12.523 1 93.75 85 TYR A O 1
ATOM 659 N N . ARG A 1 86 ? -11.859 1.758 -11.82 1 91 86 ARG A N 1
ATOM 660 C CA . ARG A 1 86 ? -11.508 1.267 -13.148 1 91 86 ARG A CA 1
ATOM 661 C C . ARG A 1 86 ? -12.734 1.198 -14.055 1 91 86 ARG A C 1
ATOM 663 O O . ARG A 1 86 ? -12.656 1.552 -15.234 1 91 86 ARG A O 1
ATOM 670 N N . ARG A 1 87 ? -13.797 0.745 -13.539 1 90.94 87 ARG A N 1
ATOM 671 C CA . ARG A 1 87 ? -15.039 0.639 -14.297 1 90.94 87 ARG A CA 1
ATOM 672 C C . ARG A 1 87 ? -15.531 2.014 -14.742 1 90.94 87 ARG A C 1
ATOM 674 O O . ARG A 1 87 ? -16.188 2.141 -15.773 1 90.94 87 ARG A O 1
ATOM 681 N N . SER A 1 88 ? -15.195 2.99 -14.023 1 90.12 88 SER A N 1
ATOM 682 C CA . SER A 1 88 ? -15.633 4.352 -14.32 1 90.12 88 SER A CA 1
ATOM 683 C C . SER A 1 88 ? -14.641 5.059 -15.242 1 90.12 88 SER A C 1
ATOM 685 O O . SER A 1 88 ? -14.719 6.273 -15.43 1 90.12 88 SER A O 1
ATOM 687 N N . GLY A 1 89 ? -13.633 4.309 -15.719 1 86.56 89 GLY A N 1
ATOM 688 C CA . GLY A 1 89 ? -12.742 4.867 -16.719 1 86.56 89 GLY A CA 1
ATOM 689 C C . GLY A 1 89 ? -11.367 5.207 -16.188 1 86.56 89 GLY A C 1
ATOM 690 O O . GLY A 1 89 ? -10.547 5.809 -16.875 1 86.56 89 GLY A O 1
ATOM 691 N N . GLY A 1 90 ? -11.234 4.895 -14.969 1 82.19 90 GLY A N 1
ATOM 692 C CA . GLY A 1 90 ? -9.906 5.102 -14.414 1 82.19 90 GLY A CA 1
ATOM 693 C C . GLY A 1 90 ? -8.82 4.348 -15.164 1 82.19 90 GLY A C 1
ATOM 694 O O . GLY A 1 90 ? -9.039 3.217 -15.609 1 82.19 90 GLY A O 1
ATOM 695 N N . GLN A 1 91 ? -7.559 4.887 -15.18 1 76.38 91 GLN A N 1
ATOM 696 C CA . GLN A 1 91 ? -6.535 4.336 -16.062 1 76.38 91 GLN A CA 1
ATOM 697 C C . GLN A 1 91 ? -5.375 3.752 -15.25 1 76.38 91 GLN A C 1
ATOM 699 O O . GLN A 1 91 ? -4.465 3.146 -15.82 1 76.38 91 GLN A O 1
ATOM 704 N N . LYS A 1 92 ? -5.562 3.818 -13.969 1 74.69 92 LYS A N 1
ATOM 705 C CA . LYS A 1 92 ? -4.445 3.332 -13.164 1 74.69 92 LYS A CA 1
ATOM 706 C C . LYS A 1 92 ? -4.43 1.807 -13.109 1 74.69 92 LYS A C 1
ATOM 708 O O . LYS A 1 92 ? -5.477 1.166 -13.25 1 74.69 92 LYS A O 1
ATOM 713 N N . THR A 1 93 ? -3.145 1.277 -12.906 1 72.25 93 THR A N 1
ATOM 714 C CA . THR A 1 93 ? -3.018 -0.169 -13.055 1 72.25 93 THR A CA 1
ATOM 715 C C . THR A 1 93 ? -2.859 -0.835 -11.688 1 72.25 93 THR A C 1
ATOM 717 O O . THR A 1 93 ? -2.916 -2.062 -11.586 1 72.25 93 THR A O 1
ATOM 720 N N . GLY A 1 94 ? -2.74 -0.092 -10.664 1 85.75 94 GLY A N 1
ATOM 721 C CA . GLY A 1 94 ? -2.689 -0.635 -9.32 1 85.75 94 GLY A CA 1
ATOM 722 C C . GLY A 1 94 ? -3.531 0.146 -8.328 1 85.75 94 GLY A C 1
ATOM 723 O O . GLY A 1 94 ? -3.922 1.284 -8.602 1 85.75 94 GLY A O 1
ATOM 724 N N . VAL A 1 95 ? -3.803 -0.588 -7.215 1 88.81 95 VAL A N 1
ATOM 725 C CA . VAL A 1 95 ? -4.621 0.056 -6.191 1 88.81 95 VAL A CA 1
ATOM 726 C C . VAL A 1 95 ? -3.947 1.346 -5.73 1 88.81 95 VAL A C 1
ATOM 728 O O . VAL A 1 95 ? -2.785 1.335 -5.32 1 88.81 95 VAL A O 1
ATOM 731 N N . LEU A 1 96 ? -4.695 2.406 -5.719 1 90.88 96 LEU A N 1
ATOM 732 C CA . LEU A 1 96 ? -4.156 3.729 -5.426 1 90.88 96 LEU A CA 1
ATOM 733 C C . LEU A 1 96 ? -3.988 3.928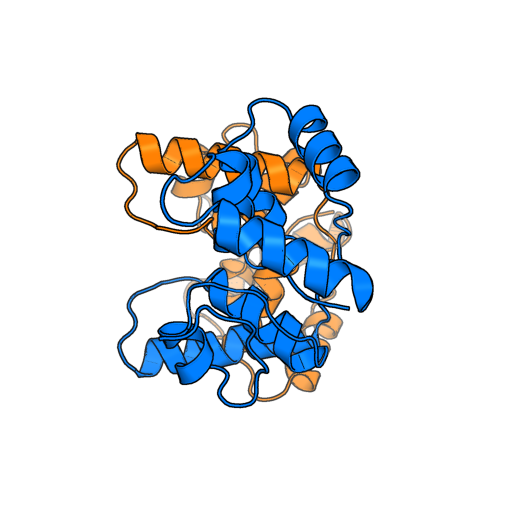 -3.924 1 90.88 96 LEU A C 1
ATOM 735 O O . LEU A 1 96 ? -4.797 3.432 -3.135 1 90.88 96 LEU A O 1
ATOM 739 N N . PRO A 1 97 ? -2.98 4.707 -3.533 1 94.56 97 PRO A N 1
ATOM 740 C CA . PRO A 1 97 ? -2.766 5.008 -2.117 1 94.56 97 PRO A CA 1
ATOM 741 C C . PRO A 1 97 ? -4.012 5.562 -1.435 1 94.56 97 PRO A C 1
ATOM 743 O O . PRO A 1 97 ? -4.367 5.125 -0.336 1 94.56 97 PRO A O 1
ATOM 746 N N . ASP A 1 98 ? -4.777 6.422 -2.09 1 95.38 98 ASP A N 1
ATOM 747 C CA . ASP A 1 98 ? -5.965 7.055 -1.521 1 95.38 98 ASP A CA 1
ATOM 748 C C . ASP A 1 98 ? -7.027 6.016 -1.169 1 95.38 98 ASP A C 1
ATOM 750 O O . ASP A 1 98 ? -7.785 6.191 -0.214 1 95.38 98 ASP A O 1
ATOM 754 N N . PHE A 1 99 ? -7.027 4.949 -1.934 1 97.06 99 PHE A N 1
ATOM 755 C CA . PHE A 1 99 ? -8.031 3.924 -1.676 1 97.06 99 PHE A CA 1
ATOM 756 C C . PHE A 1 99 ? -7.672 3.115 -0.435 1 97.06 99 PHE A C 1
ATOM 758 O O . PHE A 1 99 ? -8.555 2.703 0.32 1 97.06 99 PHE A O 1
ATOM 765 N N . PHE A 1 100 ? -6.375 2.916 -0.214 1 98.25 100 PHE A N 1
ATOM 766 C CA . PHE A 1 100 ? -5.945 2.277 1.024 1 98.25 100 PHE A CA 1
ATOM 767 C C . PHE A 1 100 ? -6.293 3.146 2.229 1 98.25 100 PHE A C 1
ATOM 769 O O . PHE A 1 100 ? -6.832 2.652 3.223 1 98.25 100 PHE A O 1
ATOM 776 N N . ILE A 1 101 ? -6.031 4.426 2.117 1 98.44 101 ILE A N 1
ATOM 777 C CA . ILE A 1 101 ? -6.238 5.363 3.213 1 98.44 101 ILE A CA 1
ATOM 778 C C . ILE A 1 101 ? -7.734 5.488 3.51 1 98.44 101 ILE A C 1
ATOM 780 O O . ILE A 1 101 ? -8.156 5.352 4.66 1 98.44 101 ILE A O 1
ATOM 784 N N . GLY A 1 102 ? -8.523 5.695 2.49 1 98.5 102 GLY A N 1
ATOM 785 C CA . GLY A 1 102 ? -9.969 5.809 2.66 1 98.5 102 GLY A CA 1
ATOM 786 C C . GLY A 1 102 ? -10.602 4.547 3.207 1 98.5 102 GLY A C 1
ATOM 787 O O . GLY A 1 102 ? -11.453 4.613 4.098 1 98.5 102 GLY A O 1
ATOM 788 N N . ALA A 1 103 ? -10.234 3.426 2.646 1 98.75 103 ALA A N 1
ATOM 789 C CA . ALA A 1 103 ? -10.781 2.146 3.092 1 98.75 103 ALA A CA 1
ATOM 790 C C . ALA A 1 103 ? -10.445 1.886 4.559 1 98.75 103 ALA A C 1
ATOM 792 O O . ALA A 1 103 ? -11.273 1.378 5.312 1 98.75 103 ALA A O 1
ATOM 793 N N . HIS A 1 104 ? -9.188 2.197 4.949 1 98.81 104 HIS A N 1
ATOM 794 C CA . HIS A 1 104 ? -8.781 2.055 6.344 1 98.81 104 HIS A CA 1
ATOM 795 C C . HIS A 1 104 ? -9.664 2.891 7.262 1 98.81 104 HIS A C 1
ATOM 797 O O . HIS A 1 104 ? -10.172 2.389 8.266 1 98.81 104 HIS A O 1
ATOM 803 N N . ALA A 1 105 ? -9.875 4.145 6.902 1 98.81 105 ALA A N 1
ATOM 804 C CA . ALA A 1 105 ? -10.711 5.035 7.703 1 98.81 105 ALA A CA 1
ATOM 805 C C . ALA A 1 105 ? -12.156 4.535 7.758 1 98.81 105 ALA A C 1
ATOM 807 O O . ALA A 1 105 ? -12.773 4.52 8.828 1 98.81 105 ALA A O 1
ATOM 808 N N . ALA A 1 106 ? -12.648 4.105 6.656 1 98.62 106 ALA A N 1
ATOM 809 C CA . ALA A 1 106 ? -14.039 3.666 6.555 1 98.62 106 ALA A CA 1
ATOM 810 C C . ALA A 1 106 ? -14.289 2.428 7.414 1 98.62 106 ALA A C 1
ATOM 812 O O . ALA A 1 106 ? -15.227 2.396 8.211 1 98.62 106 ALA A O 1
ATOM 813 N N . VAL A 1 107 ? -13.492 1.442 7.289 1 98.38 107 VAL A N 1
ATOM 814 C CA . VAL A 1 107 ? -13.664 0.179 8 1 98.38 107 VAL A CA 1
ATOM 815 C C . VAL A 1 107 ? -13.438 0.393 9.492 1 98.38 107 VAL A C 1
ATOM 817 O O . VAL A 1 107 ? -14.141 -0.193 10.32 1 98.38 107 VAL A O 1
ATOM 820 N N . GLY A 1 108 ? -12.484 1.213 9.828 1 98.19 108 GLY A N 1
ATOM 821 C CA . GLY A 1 108 ? -12.188 1.502 11.219 1 98.19 108 GLY A CA 1
ATOM 822 C C . GLY A 1 108 ? -13.141 2.512 11.836 1 98.19 108 GLY A C 1
ATOM 823 O O . GLY A 1 108 ? -13.062 2.795 13.031 1 98.19 108 GLY A O 1
ATOM 824 N N . ARG A 1 109 ? -14.016 3.072 11.039 1 97.88 109 ARG A N 1
ATOM 825 C CA . ARG A 1 109 ? -14.914 4.145 11.469 1 97.88 109 ARG A CA 1
ATOM 826 C C . ARG A 1 109 ? -14.125 5.293 12.094 1 97.88 109 ARG A C 1
ATOM 828 O O . ARG A 1 109 ? -1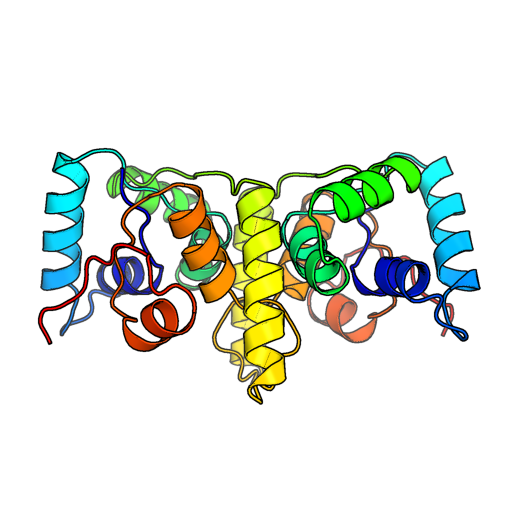4.484 5.781 13.172 1 97.88 109 ARG A O 1
ATOM 835 N N . LEU A 1 110 ? -13.047 5.59 11.484 1 98.5 110 LEU A N 1
ATOM 836 C CA . LEU A 1 110 ? -12.195 6.691 11.906 1 98.5 110 LEU A CA 1
ATOM 837 C C . LEU A 1 110 ? -12.453 7.938 11.07 1 98.5 110 LEU A C 1
ATOM 839 O O . LEU A 1 110 ? -12.578 7.855 9.852 1 98.5 110 LEU A O 1
ATOM 843 N N . PRO A 1 111 ? -12.586 9.094 11.703 1 98.56 111 PRO A N 1
ATOM 844 C CA . PRO A 1 111 ? -12.523 10.305 10.875 1 98.56 111 PRO A CA 1
ATOM 845 C C . PRO A 1 111 ? -11.203 10.422 10.109 1 98.56 111 PRO A C 1
ATOM 847 O O . PRO A 1 111 ? -10.156 10.008 10.617 1 98.56 111 PRO A O 1
ATOM 850 N N . LEU A 1 112 ? -11.32 10.922 8.906 1 98.81 112 LEU A N 1
ATOM 851 C CA . LEU A 1 112 ? -10.148 11.148 8.07 1 98.81 112 LEU A CA 1
ATOM 852 C C . LEU A 1 112 ? -9.875 12.648 7.926 1 98.81 112 LEU A C 1
ATOM 854 O O . LEU A 1 112 ? -10.734 13.391 7.449 1 98.81 112 LEU A O 1
ATOM 858 N N . LEU A 1 113 ? -8.727 13.055 8.422 1 98.75 113 LEU A N 1
ATOM 859 C CA . LEU A 1 113 ? -8.273 14.422 8.211 1 98.75 113 LEU A CA 1
ATOM 860 C C . LEU A 1 113 ? -7.535 14.555 6.883 1 98.75 113 LEU A C 1
ATOM 862 O O . LEU A 1 113 ? -6.469 13.969 6.699 1 98.75 113 LEU A O 1
ATOM 866 N N . THR A 1 114 ? -8.102 15.312 5.969 1 98.38 114 THR A N 1
ATOM 867 C CA . THR A 1 114 ? -7.57 15.398 4.613 1 98.38 114 THR A CA 1
ATOM 868 C C . THR A 1 114 ? -7.969 16.719 3.959 1 98.38 114 THR A C 1
ATOM 870 O O . THR A 1 114 ? -8.977 17.328 4.332 1 98.38 114 THR A O 1
ATOM 873 N N . ARG A 1 115 ? -7.137 17.078 2.969 1 95.94 115 ARG A N 1
ATOM 874 C CA . ARG A 1 115 ? -7.508 18.203 2.131 1 95.94 115 ARG A CA 1
ATOM 875 C C . ARG A 1 115 ? -8.156 17.734 0.831 1 95.94 115 ARG A C 1
ATOM 877 O O . ARG A 1 115 ? -8.695 18.547 0.073 1 95.94 115 ARG A O 1
ATOM 884 N N . ASP A 1 116 ? -8.094 16.438 0.506 1 92.81 116 ASP A N 1
ATOM 885 C CA . ASP A 1 116 ? -8.617 15.891 -0.737 1 92.81 116 ASP A CA 1
ATOM 886 C C . ASP A 1 116 ? -10.07 15.445 -0.565 1 92.81 116 ASP A C 1
ATOM 888 O O . ASP A 1 116 ? -10.352 14.242 -0.504 1 92.81 116 ASP A O 1
ATOM 892 N N . VAL A 1 117 ? -11 16.297 -0.66 1 93.56 117 VAL A N 1
ATOM 893 C CA . VAL A 1 117 ? -12.406 16.031 -0.364 1 93.56 117 VAL A CA 1
ATOM 894 C C . VAL A 1 117 ? -13.039 15.266 -1.517 1 93.56 117 VAL A C 1
ATOM 896 O O . VAL A 1 117 ? -13.75 14.281 -1.296 1 93.56 117 VAL A O 1
ATOM 899 N N . GLY A 1 118 ? -12.836 15.68 -2.729 1 92.62 118 GLY A N 1
ATOM 900 C CA . GLY A 1 118 ? -13.508 15.148 -3.9 1 92.62 118 GLY A CA 1
ATOM 901 C C . GLY A 1 118 ? -13.344 13.648 -4.055 1 92.62 118 GLY A C 1
ATOM 902 O O . GLY A 1 118 ? -14.328 12.922 -4.215 1 92.62 118 GLY A O 1
ATOM 903 N N . ARG A 1 119 ? -12.195 13.172 -3.957 1 89.25 119 ARG A N 1
ATOM 904 C CA . ARG A 1 119 ? -11.906 11.758 -4.176 1 89.25 119 ARG A CA 1
ATOM 905 C C . ARG A 1 119 ? -12.562 10.891 -3.1 1 89.25 119 ARG A C 1
ATOM 907 O O . ARG A 1 119 ? -13.211 9.891 -3.41 1 89.25 119 ARG A O 1
ATOM 914 N N . TYR A 1 120 ? -12.461 11.289 -1.862 1 96.44 120 TYR A N 1
ATOM 915 C CA . TYR A 1 120 ? -12.969 10.477 -0.763 1 96.44 120 TYR A CA 1
ATOM 916 C C . TYR A 1 120 ? -14.492 10.523 -0.712 1 96.44 120 TYR A C 1
ATOM 918 O O . TYR A 1 120 ? -15.141 9.531 -0.379 1 96.44 120 TYR A O 1
ATOM 926 N N . ARG A 1 121 ? -15.062 11.648 -1.082 1 95.75 121 ARG A N 1
ATOM 927 C CA . ARG A 1 121 ? -16.516 11.727 -1.102 1 95.75 121 ARG A CA 1
ATOM 928 C C . ARG A 1 121 ? -17.094 10.844 -2.199 1 95.75 121 ARG A C 1
ATOM 930 O O . ARG A 1 121 ? -18.172 10.266 -2.033 1 95.75 121 ARG A O 1
ATOM 937 N N . THR A 1 122 ? -16.391 10.758 -3.32 1 94.94 122 THR A N 1
ATOM 938 C CA . THR A 1 122 ? -16.859 9.961 -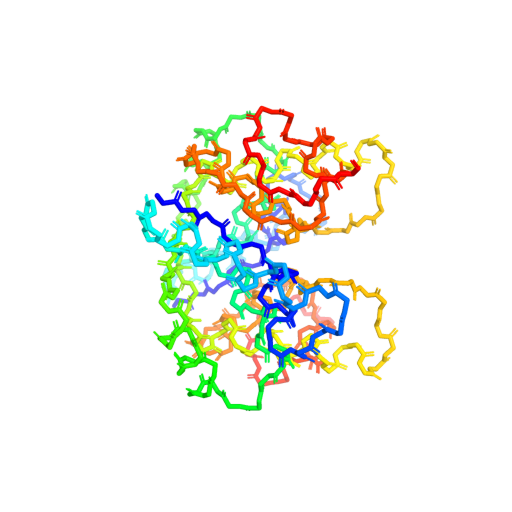4.449 1 94.94 122 THR A CA 1
ATOM 939 C C . THR A 1 122 ? -16.812 8.469 -4.125 1 94.94 122 THR A C 1
ATOM 941 O O . THR A 1 122 ? -17.781 7.742 -4.352 1 94.94 122 THR A O 1
ATOM 944 N N . TYR A 1 123 ? -15.812 8.016 -3.463 1 95.94 123 TYR A N 1
ATOM 945 C CA . TYR A 1 123 ? -15.578 6.578 -3.369 1 95.94 123 TYR A CA 1
ATOM 946 C C . TYR A 1 123 ? -15.867 6.07 -1.962 1 95.94 123 TYR A C 1
ATOM 948 O O . TYR A 1 123 ? -16 4.863 -1.746 1 95.94 123 TYR A O 1
ATOM 956 N N . PHE A 1 124 ? -15.914 6.949 -1.028 1 97.56 124 PHE A N 1
ATOM 957 C CA . PHE A 1 124 ? -16.266 6.621 0.35 1 97.56 124 PHE A CA 1
ATOM 958 C C . PHE A 1 124 ? -17.297 7.598 0.898 1 97.56 124 PHE A C 1
ATOM 960 O O . PHE A 1 124 ? -17.016 8.328 1.854 1 97.56 124 PHE A O 1
ATOM 967 N N . PRO A 1 125 ? -18.453 7.562 0.458 1 96.12 125 PRO A N 1
ATOM 968 C CA . PRO A 1 125 ? -19.453 8.594 0.748 1 96.12 125 PRO A CA 1
ATOM 969 C C . PRO A 1 125 ? -19.844 8.633 2.223 1 96.12 125 PRO A C 1
ATOM 971 O O . PRO A 1 125 ? -20.281 9.672 2.719 1 96.12 125 PRO A O 1
ATOM 974 N N . SER A 1 126 ? -19.703 7.562 2.963 1 95.75 126 SER A N 1
ATOM 975 C CA . SER A 1 126 ? -20.125 7.535 4.359 1 95.75 126 SER A CA 1
ATOM 976 C C . SER A 1 126 ? -18.984 7.922 5.289 1 95.75 126 SER A C 1
ATOM 978 O O . SER A 1 126 ? -19.156 7.988 6.508 1 95.75 126 SER A O 1
ATOM 980 N N . LEU A 1 127 ? -17.844 8.172 4.734 1 97.56 127 LEU A N 1
ATOM 981 C CA . LEU A 1 127 ? -16.656 8.461 5.527 1 97.56 127 LEU A CA 1
ATOM 982 C C . LEU A 1 127 ? -16.734 9.852 6.148 1 97.56 127 LEU A C 1
ATOM 984 O O . LEU A 1 127 ? -17.078 10.82 5.465 1 97.56 127 LEU A O 1
ATOM 988 N N . LYS A 1 128 ? -16.547 9.93 7.422 1 97.44 128 LYS A N 1
ATOM 989 C CA . LYS A 1 128 ? -16.438 11.227 8.078 1 97.44 128 LYS A CA 1
ATOM 990 C C . LYS A 1 128 ? -15.125 11.922 7.707 1 97.44 128 LYS A C 1
ATOM 992 O O . LYS A 1 128 ? -14.039 11.406 8 1 97.44 128 LYS A O 1
ATOM 997 N N . LEU A 1 129 ? -15.25 13.078 7.152 1 98 129 LEU A N 1
ATOM 998 C CA . LEU A 1 129 ? -14.078 13.828 6.711 1 98 129 LEU A CA 1
ATOM 999 C C . LEU A 1 129 ? -13.898 15.094 7.535 1 98 129 LEU A C 1
ATOM 1001 O O . LEU A 1 129 ? -14.883 15.766 7.867 1 98 129 LEU A O 1
ATOM 1005 N N . ILE A 1 130 ? -12.719 15.305 7.969 1 98 130 ILE A N 1
ATOM 1006 C CA . ILE A 1 130 ? -12.305 16.609 8.492 1 98 130 ILE A CA 1
ATOM 1007 C C . ILE A 1 130 ? -11.523 17.359 7.422 1 98 130 ILE A C 1
ATOM 1009 O O . ILE A 1 130 ? -10.391 17 7.094 1 98 130 ILE A O 1
ATOM 1013 N N . T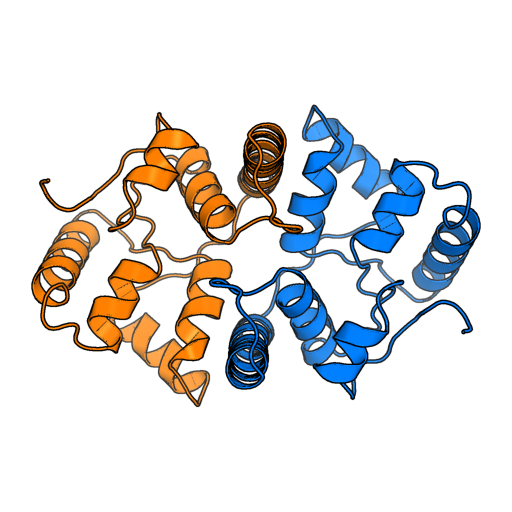HR A 1 131 ? -12.125 18.359 6.855 1 97.38 131 THR A N 1
ATOM 1014 C CA . THR A 1 131 ? -11.609 19.016 5.668 1 97.38 131 THR A CA 1
ATOM 1015 C C . THR A 1 131 ? -11.781 20.531 5.781 1 97.38 131 THR A C 1
ATOM 1017 O O . THR A 1 131 ? -12.523 21.016 6.641 1 97.38 131 THR A O 1
ATOM 1020 N N . PRO A 1 132 ? -10.977 21.266 4.949 1 93.44 132 PRO A N 1
ATOM 1021 C CA . PRO A 1 132 ? -11.18 22.719 4.965 1 93.44 132 PRO A CA 1
ATOM 1022 C C . PRO A 1 132 ? -12.594 23.109 4.555 1 93.44 132 PRO A C 1
ATOM 1024 O O . PRO A 1 132 ? -13.242 22.406 3.773 1 93.44 132 PRO A O 1
ATOM 1027 N N . ASP A 1 133 ? -13.133 24.125 5.266 1 78.06 133 ASP A N 1
ATOM 1028 C CA . ASP A 1 133 ? -14.445 24.688 4.953 1 78.06 133 ASP A CA 1
ATOM 1029 C C . ASP A 1 133 ? -14.492 25.203 3.518 1 78.06 133 ASP A C 1
ATOM 1031 O O . ASP A 1 133 ? -13.57 25.891 3.07 1 78.06 133 ASP A O 1
ATOM 1035 N N . SER A 1 134 ? -14.961 24.422 2.535 1 51.31 134 SER A N 1
ATOM 1036 C CA . SER A 1 134 ? -15.117 25.031 1.217 1 51.31 134 SER A CA 1
ATOM 1037 C C . SER A 1 134 ? -15.969 26.297 1.287 1 51.31 134 SER A C 1
ATOM 1039 O O . SER A 1 134 ? -16.828 26.438 2.162 1 51.31 134 SER A O 1
ATOM 1041 N N . MET B 1 1 ? 11.586 -18.953 2.58 1 97.69 1 MET B N 1
ATOM 1042 C CA . MET B 1 1 ? 10.477 -18.031 2.434 1 97.69 1 MET B CA 1
ATOM 1043 C C . MET B 1 1 ? 10.578 -17.25 1.121 1 97.69 1 MET B C 1
ATOM 1045 O O . MET B 1 1 ? 11.68 -16.953 0.653 1 97.69 1 MET B O 1
ATOM 1049 N N . THR B 1 2 ? 9.461 -17.062 0.487 1 98.75 2 THR B N 1
ATOM 1050 C CA . THR B 1 2 ? 9.398 -16.375 -0.804 1 98.75 2 THR B CA 1
ATOM 1051 C C . THR B 1 2 ? 8.242 -15.391 -0.847 1 98.75 2 THR B C 1
ATOM 1053 O O . THR B 1 2 ? 7.133 -15.703 -0.403 1 98.75 2 THR B O 1
ATOM 1056 N N . LEU B 1 3 ? 8.523 -14.164 -1.216 1 98.88 3 LEU B N 1
ATOM 1057 C CA . LEU B 1 3 ? 7.445 -13.211 -1.472 1 98.88 3 LEU B CA 1
ATOM 1058 C C . LEU B 1 3 ? 6.855 -13.422 -2.861 1 98.88 3 LEU B C 1
ATOM 1060 O O . LEU B 1 3 ? 7.59 -13.617 -3.832 1 98.88 3 LEU B O 1
ATOM 1064 N N . ILE B 1 4 ? 5.52 -13.43 -2.941 1 98.81 4 ILE B N 1
ATOM 1065 C CA . ILE B 1 4 ? 4.832 -13.742 -4.191 1 98.81 4 ILE B CA 1
ATOM 1066 C C . ILE B 1 4 ? 4.188 -12.477 -4.754 1 98.81 4 ILE B C 1
ATOM 1068 O O . ILE B 1 4 ? 3.43 -11.797 -4.055 1 98.81 4 ILE B O 1
ATOM 1072 N N . ASP B 1 5 ? 4.488 -12.141 -5.945 1 98.25 5 ASP B N 1
ATOM 1073 C CA . ASP B 1 5 ? 3.902 -11 -6.645 1 98.25 5 ASP B CA 1
ATOM 1074 C C . ASP B 1 5 ? 2.467 -11.297 -7.078 1 98.25 5 ASP B C 1
ATOM 1076 O O . ASP B 1 5 ? 2.109 -12.453 -7.297 1 98.25 5 ASP B O 1
ATOM 1080 N N . THR B 1 6 ? 1.75 -10.258 -7.242 1 97.62 6 THR B N 1
ATOM 1081 C CA . THR B 1 6 ? 0.334 -10.375 -7.574 1 97.62 6 THR B CA 1
ATOM 1082 C C . THR B 1 6 ? 0.149 -11.078 -8.914 1 97.62 6 THR B C 1
ATOM 1084 O O . THR B 1 6 ? -0.781 -11.875 -9.078 1 97.62 6 THR B O 1
ATOM 1087 N N . ASN B 1 7 ? 1.01 -10.766 -9.891 1 96.44 7 ASN B N 1
ATOM 1088 C CA . ASN B 1 7 ? 0.827 -11.297 -11.242 1 96.44 7 ASN B CA 1
ATOM 1089 C C . ASN B 1 7 ? 0.903 -12.82 -11.258 1 96.44 7 ASN B C 1
ATOM 1091 O O . ASN B 1 7 ? 0.214 -13.469 -12.039 1 96.44 7 ASN B O 1
ATOM 1095 N N . VAL B 1 8 ? 1.662 -13.414 -10.391 1 97.88 8 VAL B N 1
ATOM 1096 C CA . VAL B 1 8 ? 1.782 -14.867 -10.297 1 97.88 8 VAL B CA 1
ATOM 1097 C C . VAL B 1 8 ? 0.476 -15.461 -9.773 1 97.88 8 VAL B C 1
ATOM 1099 O O . VAL B 1 8 ? -0.025 -16.453 -10.312 1 97.88 8 VAL B O 1
ATOM 1102 N N . LEU B 1 9 ? -0.06 -14.875 -8.75 1 98.06 9 LEU B N 1
ATOM 1103 C CA . LEU B 1 9 ? -1.285 -15.375 -8.141 1 98.06 9 LEU B CA 1
ATOM 1104 C C . LEU B 1 9 ? -2.482 -15.156 -9.055 1 98.06 9 LEU B C 1
ATOM 1106 O O . LEU B 1 9 ? -3.408 -15.977 -9.078 1 98.06 9 LEU B O 1
ATOM 1110 N N . LEU B 1 10 ? -2.443 -14.055 -9.812 1 96.12 10 LEU B N 1
ATOM 1111 C CA . LEU B 1 10 ? -3.516 -13.789 -10.766 1 96.12 10 LEU B CA 1
ATOM 1112 C C . LEU B 1 10 ? -3.545 -14.852 -11.867 1 96.12 10 LEU B C 1
ATOM 1114 O O . LEU B 1 10 ? -4.613 -15.203 -12.367 1 96.12 10 LEU B O 1
ATOM 1118 N N . ASP B 1 11 ? -2.391 -15.375 -12.227 1 96 11 ASP B N 1
ATOM 1119 C CA . ASP B 1 11 ? -2.342 -16.469 -13.195 1 96 11 ASP B CA 1
ATOM 1120 C C . ASP B 1 11 ? -3.164 -17.656 -12.711 1 96 11 ASP B C 1
ATOM 1122 O O . ASP B 1 11 ? -3.844 -18.312 -13.5 1 96 11 ASP B O 1
ATOM 1126 N N . LEU B 1 12 ? -3.08 -17.953 -11.414 1 95 12 LEU B N 1
ATOM 1127 C CA . LEU B 1 12 ? -3.809 -19.062 -10.828 1 95 12 LEU B CA 1
ATOM 1128 C C . LEU B 1 12 ? -5.305 -18.766 -10.766 1 95 12 LEU B C 1
ATOM 1130 O O . LEU B 1 12 ? -6.117 -19.578 -11.219 1 95 12 LEU B O 1
ATOM 1134 N N . VAL B 1 13 ? -5.617 -17.594 -10.258 1 94 13 VAL B N 1
ATOM 1135 C CA . VAL B 1 13 ? -7.004 -17.219 -10 1 94 13 VAL B CA 1
ATOM 1136 C C . VAL B 1 13 ? -7.777 -17.141 -11.312 1 94 13 VAL B C 1
ATOM 1138 O O . VAL B 1 13 ? -8.961 -17.484 -11.367 1 94 13 VAL B O 1
ATOM 1141 N N . THR B 1 14 ? -7.066 -16.734 -12.391 1 93.88 14 THR B N 1
ATOM 1142 C CA . THR B 1 14 ? -7.742 -16.547 -13.664 1 93.88 14 THR B CA 1
ATOM 1143 C C . THR B 1 14 ? -7.508 -17.734 -14.586 1 93.88 14 THR B C 1
ATOM 1145 O O . THR B 1 14 ? -7.973 -17.75 -15.727 1 93.88 14 THR B O 1
ATOM 1148 N N . ASP B 1 15 ? -6.805 -18.656 -14.094 1 94.19 15 ASP B N 1
ATOM 1149 C CA . ASP B 1 15 ? -6.426 -19.797 -14.922 1 94.19 15 ASP B CA 1
ATOM 1150 C C . ASP B 1 15 ? -5.836 -19.344 -16.25 1 94.19 15 ASP B C 1
ATOM 1152 O O . ASP B 1 15 ? -6.324 -19.719 -17.312 1 94.19 15 ASP B O 1
ATOM 1156 N N . ASP B 1 16 ? -4.852 -18.5 -16.188 1 95.19 16 ASP B N 1
ATOM 1157 C CA . ASP B 1 16 ? -4.23 -17.906 -17.375 1 95.19 16 ASP B CA 1
ATOM 1158 C C . ASP B 1 16 ? -3.68 -19 -18.297 1 95.19 16 ASP B C 1
ATOM 1160 O O . ASP B 1 16 ? -2.863 -19.812 -17.875 1 95.19 16 ASP B O 1
ATOM 1164 N N . PRO B 1 17 ? -4.059 -19.047 -19.516 1 96.12 17 PRO B N 1
ATOM 1165 C CA . PRO B 1 17 ? -3.67 -20.141 -20.406 1 96.12 17 PRO B CA 1
ATOM 1166 C C . PRO B 1 17 ? -2.172 -20.156 -20.703 1 96.12 17 PRO B C 1
ATOM 1168 O O . PRO B 1 17 ? -1.616 -21.203 -21.047 1 96.12 17 PRO B O 1
ATOM 1171 N N . ASN B 1 18 ? -1.546 -19.047 -20.578 1 96 18 ASN B N 1
ATOM 1172 C CA . ASN B 1 18 ? -0.135 -18.969 -20.938 1 96 18 ASN B CA 1
ATOM 1173 C C . ASN B 1 18 ? 0.768 -19.141 -19.719 1 96 18 ASN B C 1
ATOM 1175 O O . ASN B 1 18 ? 1.896 -19.625 -19.844 1 96 18 ASN B O 1
ATOM 1179 N N . TRP B 1 19 ? 0.165 -18.781 -18.531 1 96.25 19 TRP B N 1
ATOM 1180 C CA . TRP B 1 19 ? 1.119 -18.609 -17.438 1 96.25 19 TRP B CA 1
ATOM 1181 C C . TRP B 1 19 ? 0.717 -19.453 -16.234 1 96.25 19 TRP B C 1
ATOM 1183 O O . TRP B 1 19 ? 1.514 -19.656 -15.312 1 96.25 19 TRP B O 1
ATOM 1193 N N . ALA B 1 20 ? -0.467 -20.016 -16.172 1 96.69 20 ALA B N 1
ATOM 1194 C CA . ALA B 1 20 ? -0.961 -20.719 -14.984 1 96.69 20 ALA B CA 1
ATOM 1195 C C . ALA B 1 20 ? -0.054 -21.891 -14.633 1 96.69 20 ALA B C 1
ATOM 1197 O O . ALA B 1 20 ? 0.308 -22.078 -13.461 1 96.69 20 ALA B O 1
ATOM 1198 N N . ASP B 1 21 ? 0.352 -22.656 -15.594 1 96.88 21 ASP B N 1
ATOM 1199 C CA . ASP B 1 21 ? 1.178 -23.828 -15.352 1 96.88 21 ASP B CA 1
ATOM 1200 C C . ASP B 1 21 ? 2.537 -23.438 -14.773 1 96.88 21 ASP B C 1
ATOM 1202 O O . ASP B 1 21 ? 3.01 -24.047 -13.812 1 96.88 21 ASP B O 1
ATOM 1206 N N . TRP B 1 22 ? 3.117 -22.469 -15.383 1 97.56 22 TRP B N 1
ATOM 1207 C CA . TRP B 1 22 ? 4.398 -21.984 -14.875 1 97.56 22 TRP B CA 1
ATOM 1208 C C . TRP B 1 22 ? 4.266 -21.5 -13.438 1 97.56 22 TRP B C 1
ATOM 1210 O O . TRP B 1 22 ? 5.062 -21.859 -12.57 1 97.56 22 TRP B O 1
ATOM 1220 N N . SER B 1 23 ? 3.279 -20.656 -13.172 1 98 23 SER B N 1
ATOM 1221 C CA . SER B 1 23 ? 3.072 -20.062 -11.852 1 98 23 SER B CA 1
ATOM 1222 C C . SER B 1 23 ? 2.82 -21.141 -10.797 1 98 23 SER B C 1
ATOM 1224 O O . SER B 1 23 ? 3.383 -21.078 -9.703 1 98 23 SER B O 1
ATOM 1226 N N . VAL B 1 24 ? 2.008 -22.109 -11.148 1 97.12 24 VAL B N 1
ATOM 1227 C CA . VAL B 1 24 ? 1.715 -23.203 -10.234 1 97.12 24 VAL B CA 1
ATOM 1228 C C . VAL B 1 24 ? 3 -23.969 -9.906 1 97.12 24 VAL B C 1
ATOM 1230 O O . VAL B 1 24 ? 3.289 -24.234 -8.734 1 97.12 24 VAL B O 1
ATOM 1233 N N . ALA B 1 25 ? 3.748 -24.266 -10.891 1 97.75 25 ALA B N 1
ATOM 1234 C CA . ALA B 1 25 ? 4.988 -25.016 -10.703 1 97.75 25 ALA B CA 1
ATOM 1235 C C . ALA B 1 25 ? 5.965 -24.25 -9.82 1 97.75 25 ALA B C 1
ATOM 1237 O O . ALA B 1 25 ? 6.605 -24.828 -8.938 1 97.75 25 ALA B O 1
ATOM 1238 N N . GLN B 1 26 ? 6.051 -22.969 -10.023 1 98.12 26 GLN B N 1
ATOM 1239 C CA . GLN B 1 26 ? 6.984 -22.156 -9.25 1 98.12 26 GLN B CA 1
ATOM 1240 C C . GLN B 1 26 ? 6.516 -22 -7.801 1 98.12 26 GLN B C 1
ATOM 1242 O O . GLN B 1 26 ? 7.332 -21.984 -6.879 1 98.12 26 GLN B O 1
ATOM 1247 N N . LEU B 1 27 ? 5.258 -21.875 -7.625 1 98.25 27 LEU B N 1
ATOM 1248 C CA . LEU B 1 27 ? 4.715 -21.781 -6.273 1 98.25 27 LEU B CA 1
ATOM 1249 C C . LEU B 1 27 ? 4.98 -23.078 -5.504 1 98.25 27 LEU B C 1
ATOM 1251 O O . LEU B 1 27 ? 5.348 -23.047 -4.328 1 98.25 27 LEU B O 1
ATOM 1255 N N . GLU B 1 28 ? 4.758 -24.156 -6.195 1 97.75 28 GLU B N 1
ATOM 1256 C CA . GLU B 1 28 ? 5.035 -25.453 -5.578 1 97.75 28 GLU B CA 1
ATOM 1257 C C . GLU B 1 28 ? 6.508 -25.578 -5.203 1 97.75 28 GLU B C 1
ATOM 1259 O O . GLU B 1 28 ? 6.84 -26 -4.094 1 97.75 28 GLU B O 1
ATOM 1264 N N . ALA B 1 29 ? 7.359 -25.234 -6.094 1 97.94 29 ALA B N 1
ATOM 1265 C CA . ALA B 1 29 ? 8.797 -25.281 -5.832 1 97.94 29 ALA B CA 1
ATOM 1266 C C . ALA B 1 29 ? 9.172 -24.359 -4.672 1 97.94 29 ALA B C 1
ATOM 1268 O O . ALA B 1 29 ? 9.961 -24.75 -3.801 1 97.94 29 ALA B O 1
ATOM 1269 N N . ALA B 1 30 ? 8.641 -23.188 -4.656 1 98.25 30 ALA B N 1
ATOM 1270 C CA . ALA B 1 30 ? 8.938 -22.219 -3.605 1 98.25 30 ALA B CA 1
ATOM 1271 C C . ALA B 1 30 ? 8.445 -22.703 -2.248 1 98.25 30 ALA B C 1
ATOM 1273 O O . ALA B 1 30 ? 9.086 -22.469 -1.222 1 98.25 30 ALA B O 1
ATOM 1274 N N . SER B 1 31 ? 7.258 -23.344 -2.322 1 97.81 31 SER B N 1
ATOM 1275 C CA . SER B 1 31 ? 6.672 -23.828 -1.074 1 97.81 31 SER B CA 1
ATOM 1276 C C . SER B 1 31 ? 7.566 -24.859 -0.407 1 97.81 31 SER B C 1
ATOM 1278 O O . SER B 1 31 ? 7.551 -25.016 0.817 1 97.81 31 SER B O 1
ATOM 1280 N N . LEU B 1 32 ? 8.328 -25.547 -1.166 1 96.81 32 LEU B N 1
ATOM 1281 C CA . LEU B 1 32 ? 9.25 -26.547 -0.651 1 96.81 32 LEU B CA 1
ATOM 1282 C C . LEU B 1 32 ? 10.43 -25.875 0.063 1 96.81 32 LEU B C 1
ATOM 1284 O O . LEU B 1 32 ? 11.086 -26.516 0.892 1 96.81 32 LEU B O 1
ATOM 1288 N N . ASN B 1 33 ? 10.648 -24.656 -0.24 1 95.81 33 ASN B N 1
ATOM 1289 C CA . ASN B 1 33 ? 11.781 -23.938 0.332 1 95.81 33 ASN B CA 1
ATOM 1290 C C . ASN B 1 33 ? 11.352 -23.047 1.494 1 95.81 33 ASN B C 1
ATOM 1292 O O . ASN B 1 33 ? 12.172 -22.328 2.068 1 95.81 33 ASN B O 1
ATOM 1296 N N . GLY B 1 34 ? 10.07 -23.094 1.867 1 97.31 34 GLY B N 1
ATOM 1297 C CA . GLY B 1 34 ? 9.57 -22.312 2.992 1 97.31 34 GLY B CA 1
ATOM 1298 C C . GLY B 1 34 ? 8.234 -21.656 2.719 1 97.31 34 GLY B C 1
ATOM 1299 O O . GLY B 1 34 ? 7.602 -21.922 1.695 1 97.31 34 GLY B O 1
ATOM 1300 N N . PRO B 1 35 ? 7.805 -20.828 3.641 1 98.19 35 PRO B N 1
ATOM 1301 C CA . PRO B 1 35 ? 6.492 -20.188 3.516 1 98.19 35 PRO B CA 1
ATOM 1302 C C . PRO B 1 35 ? 6.395 -19.266 2.299 1 98.19 35 PRO B C 1
ATOM 1304 O O . PRO B 1 35 ? 7.371 -18.609 1.938 1 98.19 35 PRO B O 1
ATOM 1307 N N . LEU B 1 36 ? 5.23 -19.234 1.68 1 98.81 36 LEU B N 1
ATOM 1308 C CA . LEU B 1 36 ? 4.859 -18.281 0.641 1 98.81 36 LEU B CA 1
ATOM 1309 C C . LEU B 1 36 ? 4.195 -17.047 1.246 1 98.81 36 LEU B C 1
ATOM 1311 O O . LEU B 1 36 ? 3.154 -17.156 1.895 1 98.81 36 LEU B O 1
ATOM 1315 N N . LEU B 1 37 ? 4.789 -15.875 1 1 98.88 37 LEU B N 1
ATOM 1316 C CA . LEU B 1 37 ? 4.348 -14.672 1.689 1 98.88 37 LEU B CA 1
ATOM 1317 C C . LEU B 1 37 ? 3.711 -13.688 0.713 1 98.88 37 LEU B C 1
ATOM 1319 O O . LEU B 1 37 ? 4.148 -13.57 -0.433 1 98.88 37 LEU B O 1
ATOM 1323 N N . ILE B 1 38 ? 2.699 -13.016 1.158 1 98.88 38 ILE B N 1
ATOM 1324 C CA . ILE B 1 38 ? 2.166 -11.844 0.476 1 98.88 38 ILE B CA 1
ATOM 1325 C C . ILE B 1 38 ? 2.035 -10.688 1.464 1 98.88 38 ILE B C 1
ATOM 1327 O O . ILE B 1 38 ? 2.035 -10.898 2.68 1 98.88 38 ILE B O 1
ATOM 1331 N N . ASN B 1 39 ? 2.062 -9.477 0.959 1 98.75 39 ASN B N 1
ATOM 1332 C CA . ASN B 1 39 ? 1.85 -8.336 1.834 1 98.75 39 ASN B CA 1
ATOM 1333 C C . ASN B 1 39 ? 0.508 -7.66 1.56 1 98.75 39 ASN B C 1
ATOM 1335 O O . ASN B 1 39 ? -0.311 -8.188 0.802 1 98.75 39 ASN B O 1
ATOM 1339 N N . ASP B 1 40 ? 0.217 -6.551 2.209 1 98.69 40 ASP B N 1
ATOM 1340 C CA . ASP B 1 40 ? -1.071 -5.863 2.168 1 98.69 40 ASP B CA 1
ATOM 1341 C C . ASP B 1 40 ? -1.428 -5.449 0.742 1 98.69 40 ASP B C 1
ATOM 1343 O O . ASP B 1 40 ? -2.592 -5.523 0.342 1 98.69 40 ASP B O 1
ATOM 1347 N N . VAL B 1 41 ? -0.417 -5.055 0.003 1 98.19 41 VAL B N 1
ATOM 1348 C CA . VAL B 1 41 ? -0.618 -4.559 -1.354 1 98.19 41 VAL B CA 1
ATOM 1349 C C . VAL B 1 41 ? -1.099 -5.691 -2.256 1 98.19 41 VAL B C 1
ATOM 1351 O O . VAL B 1 41 ? -2.076 -5.535 -2.99 1 98.19 41 VAL B O 1
ATOM 1354 N N . VAL B 1 42 ? -0.484 -6.828 -2.152 1 98.38 42 VAL B N 1
ATOM 1355 C CA . VAL B 1 42 ? -0.846 -7.996 -2.953 1 98.38 42 VAL B CA 1
ATOM 1356 C C . VAL B 1 42 ? -2.256 -8.453 -2.592 1 98.38 42 VAL B C 1
ATOM 1358 O O . VAL B 1 42 ? -3.059 -8.773 -3.475 1 98.38 42 VAL B O 1
ATOM 1361 N N . TYR B 1 43 ? -2.6 -8.453 -1.319 1 98.69 43 TYR B N 1
ATOM 1362 C CA . TYR B 1 43 ? -3.936 -8.836 -0.872 1 98.69 43 TYR B CA 1
ATOM 1363 C C . TYR B 1 43 ? -4.996 -7.949 -1.514 1 98.69 43 TYR B C 1
ATOM 1365 O O . TYR B 1 43 ? -5.996 -8.445 -2.033 1 98.69 43 TYR B O 1
ATOM 1373 N N . ALA B 1 44 ? -4.762 -6.633 -1.466 1 98.31 44 ALA B N 1
ATOM 1374 C CA . ALA B 1 44 ? -5.734 -5.688 -2.006 1 98.31 44 ALA B CA 1
ATOM 1375 C C . ALA B 1 44 ? -5.902 -5.875 -3.512 1 98.31 44 ALA B C 1
ATOM 1377 O O . ALA B 1 44 ? -7.012 -5.766 -4.039 1 98.31 44 ALA B O 1
ATOM 1378 N N . GLU B 1 45 ? -4.82 -6.148 -4.191 1 96.88 45 GLU B N 1
ATOM 1379 C CA . GLU B 1 45 ? -4.875 -6.355 -5.637 1 96.88 45 GLU B CA 1
ATOM 1380 C C . GLU B 1 45 ? -5.641 -7.629 -5.98 1 96.88 45 GLU B C 1
ATOM 1382 O O . GLU B 1 45 ? -6.395 -7.66 -6.953 1 96.88 45 GLU B O 1
ATOM 1387 N N . LEU B 1 46 ? -5.5 -8.664 -5.18 1 97.44 46 LEU B N 1
ATOM 1388 C CA . LEU B 1 46 ? -6.23 -9.914 -5.391 1 97.44 46 LEU B CA 1
ATOM 1389 C C . LEU B 1 46 ? -7.719 -9.727 -5.121 1 97.44 46 LEU B C 1
ATOM 1391 O O . LEU B 1 46 ? -8.555 -10.359 -5.766 1 97.44 46 LEU B O 1
ATOM 1395 N N . ALA B 1 47 ? -8.008 -8.859 -4.195 1 97.75 47 ALA B N 1
ATOM 1396 C CA . ALA B 1 47 ? -9.391 -8.625 -3.789 1 97.75 47 ALA B CA 1
ATOM 1397 C C . ALA B 1 47 ? -10.25 -8.211 -4.98 1 97.75 47 ALA B C 1
ATOM 1399 O O . ALA B 1 47 ? -11.453 -8.477 -5.008 1 97.75 47 ALA B O 1
ATOM 1400 N N . VAL B 1 48 ? -9.602 -7.613 -5.98 1 94.5 48 VAL B N 1
ATOM 1401 C CA . VAL B 1 48 ? -10.281 -7.145 -7.184 1 94.5 48 VAL B CA 1
ATOM 1402 C C . VAL B 1 48 ? -11.008 -8.305 -7.852 1 94.5 48 VAL B C 1
ATOM 1404 O O . VAL B 1 48 ? -12.086 -8.117 -8.43 1 94.5 48 VAL B O 1
ATOM 1407 N N . ARG B 1 49 ? -10.586 -9.57 -7.641 1 94.62 49 ARG B N 1
ATOM 1408 C CA . ARG B 1 49 ? -11.086 -10.734 -8.367 1 94.62 49 ARG B CA 1
ATOM 1409 C C . ARG B 1 49 ? -12.117 -11.5 -7.539 1 94.62 49 ARG B C 1
ATOM 1411 O O . ARG B 1 49 ? -12.641 -12.516 -7.984 1 94.62 49 ARG B O 1
ATOM 1418 N N . TYR B 1 50 ? -12.43 -10.992 -6.387 1 96.88 50 TYR B N 1
ATOM 1419 C CA . TYR B 1 50 ? -13.328 -11.711 -5.488 1 96.88 50 TYR B CA 1
ATOM 1420 C C . TYR B 1 50 ? -14.508 -10.836 -5.074 1 96.88 50 TYR B C 1
ATOM 1422 O O . TYR B 1 50 ? -14.344 -9.641 -4.828 1 96.88 50 TYR B O 1
ATOM 1430 N N . SER B 1 51 ? -15.633 -11.43 -4.973 1 96.06 51 SER B N 1
ATOM 1431 C CA . SER B 1 51 ? -16.828 -10.711 -4.543 1 96.06 51 SER B CA 1
ATOM 1432 C C . SER B 1 51 ? -16.953 -10.695 -3.023 1 96.06 51 SER B C 1
ATOM 1434 O O . SER B 1 51 ? -17.547 -9.781 -2.451 1 96.06 51 SER B O 1
ATOM 1436 N N . ARG B 1 52 ? -16.453 -11.742 -2.387 1 97.88 52 ARG B N 1
ATOM 1437 C CA . ARG B 1 52 ? -16.516 -11.859 -0.934 1 97.88 52 ARG B CA 1
ATOM 1438 C C . ARG B 1 52 ? -15.125 -12.047 -0.337 1 97.88 52 ARG B C 1
ATOM 1440 O O . ARG B 1 52 ? -14.305 -12.773 -0.897 1 97.88 52 ARG B O 1
ATOM 1447 N N . ILE B 1 53 ? -14.883 -11.383 0.806 1 98.5 53 ILE B N 1
ATOM 1448 C CA . ILE B 1 53 ? -13.594 -11.461 1.49 1 98.5 53 ILE B CA 1
ATOM 1449 C C . ILE B 1 53 ? -13.32 -12.906 1.907 1 98.5 53 ILE B C 1
ATOM 1451 O O . ILE B 1 53 ? -12.18 -13.367 1.859 1 98.5 53 ILE B O 1
ATOM 1455 N N . GLU B 1 54 ? -14.336 -13.672 2.303 1 98.44 54 GLU B N 1
ATOM 1456 C CA . GLU B 1 54 ? -14.195 -15.055 2.75 1 98.44 54 GLU B CA 1
ATOM 1457 C C . GLU B 1 54 ? -13.641 -15.938 1.637 1 98.44 54 GLU B C 1
ATOM 1459 O O . GLU B 1 54 ? -12.891 -16.875 1.902 1 98.44 54 GLU B O 1
ATOM 1464 N N . ASP B 1 55 ? -14.016 -15.656 0.407 1 98.19 55 ASP B N 1
ATOM 1465 C CA . ASP B 1 55 ? -13.523 -16.422 -0.733 1 98.19 55 ASP B CA 1
ATOM 1466 C C . ASP B 1 55 ? -12.039 -16.172 -0.979 1 98.19 55 ASP B C 1
ATOM 1468 O O . ASP B 1 55 ? -11.289 -17.078 -1.314 1 98.19 55 ASP B O 1
ATOM 1472 N N . LEU B 1 56 ? -11.68 -14.906 -0.829 1 98.31 56 LEU B N 1
ATOM 1473 C CA . LEU B 1 56 ? -10.266 -14.578 -0.951 1 98.31 56 LEU B CA 1
ATOM 1474 C C . LEU B 1 56 ? -9.453 -15.25 0.15 1 98.31 56 LEU B C 1
ATOM 1476 O O . LEU B 1 56 ? -8.406 -15.844 -0.12 1 98.31 56 LEU B O 1
ATOM 1480 N N . ASP B 1 57 ? -9.938 -15.211 1.386 1 98.38 57 ASP B N 1
ATOM 1481 C CA . ASP B 1 57 ? -9.242 -15.828 2.508 1 98.38 57 ASP B CA 1
ATOM 1482 C C . ASP B 1 57 ? -9.133 -17.344 2.324 1 98.38 57 ASP B C 1
ATOM 1484 O O . ASP B 1 57 ? -8.117 -17.938 2.678 1 98.38 57 ASP B O 1
ATOM 1488 N N . ALA B 1 58 ? -10.141 -17.922 1.762 1 98.06 58 ALA B N 1
ATOM 1489 C CA . ALA B 1 58 ? -10.117 -19.344 1.479 1 98.06 58 ALA B CA 1
ATOM 1490 C C . ALA B 1 58 ? -9.055 -19.688 0.438 1 98.06 58 ALA B C 1
ATOM 1492 O O . ALA B 1 58 ? -8.359 -20.703 0.561 1 98.06 58 ALA B O 1
ATOM 1493 N N . PHE B 1 59 ? -9 -18.875 -0.575 1 97.56 59 PHE B N 1
ATOM 1494 C CA . PHE B 1 59 ? -7.965 -19.062 -1.586 1 97.56 59 PHE B CA 1
ATOM 1495 C C . PHE B 1 59 ? -6.578 -19 -0.961 1 97.56 59 PHE B C 1
ATOM 1497 O O . PHE B 1 59 ? -5.719 -19.844 -1.246 1 97.56 59 PHE B O 1
ATOM 1504 N N . LEU B 1 60 ? -6.324 -17.953 -0.114 1 98.31 60 LEU B N 1
ATOM 1505 C CA . LEU B 1 60 ? -5.023 -17.812 0.533 1 98.31 60 LEU B CA 1
ATOM 1506 C C . LEU B 1 60 ? -4.676 -19.047 1.354 1 98.31 60 LEU B C 1
ATOM 1508 O O . LEU B 1 60 ? -3.551 -19.547 1.291 1 98.31 60 LEU B O 1
ATOM 1512 N N . GLU B 1 61 ? -5.633 -19.5 2.08 1 97.56 61 GLU B N 1
ATOM 1513 C CA . GLU B 1 61 ? -5.434 -20.688 2.904 1 97.56 61 GLU B CA 1
ATOM 1514 C C . GLU B 1 61 ? -5.121 -21.906 2.047 1 97.56 61 GLU B C 1
ATOM 1516 O O . GLU B 1 61 ? -4.172 -22.656 2.328 1 97.56 61 GLU B O 1
ATOM 1521 N N . ALA B 1 62 ? -5.82 -22.109 1.01 1 96 62 ALA B N 1
ATOM 1522 C CA . ALA B 1 62 ? -5.656 -23.25 0.123 1 96 62 ALA B CA 1
ATOM 1523 C C . ALA B 1 62 ? -4.309 -23.203 -0.592 1 96 62 ALA B C 1
ATOM 1525 O O . ALA B 1 62 ? -3.695 -24.25 -0.849 1 96 62 ALA B O 1
ATOM 1526 N N . ALA B 1 63 ? -3.889 -22.031 -0.892 1 96.44 63 ALA B N 1
ATOM 1527 C CA . ALA B 1 63 ? -2.645 -21.844 -1.635 1 96.44 63 ALA B CA 1
ATOM 1528 C C . ALA B 1 63 ? -1.443 -21.812 -0.695 1 96.44 63 ALA B C 1
ATOM 1530 O O . ALA B 1 63 ? -0.299 -21.719 -1.144 1 96.44 63 ALA B O 1
ATOM 1531 N N . GLY B 1 64 ? -1.696 -21.828 0.641 1 97 64 GLY B N 1
ATOM 1532 C CA . GLY B 1 64 ? -0.617 -21.812 1.616 1 97 64 GLY B CA 1
ATOM 1533 C C . GLY B 1 64 ? 0.075 -20.469 1.721 1 97 64 GLY B C 1
ATOM 1534 O O . GLY B 1 64 ? 1.271 -20.406 2.018 1 97 64 GLY B O 1
ATOM 1535 N N . LEU B 1 65 ? -0.682 -19.422 1.414 1 98.62 65 LEU B N 1
ATOM 1536 C CA . LEU B 1 65 ? -0.126 -18.078 1.452 1 98.62 65 LEU B CA 1
ATOM 1537 C C . LEU B 1 65 ? -0.276 -17.469 2.842 1 98.62 65 LEU B C 1
ATOM 1539 O O . LEU B 1 65 ? -1.313 -17.625 3.488 1 98.62 65 LEU B O 1
ATOM 1543 N N . GLU B 1 66 ? 0.756 -16.766 3.289 1 98.56 66 GLU B N 1
ATOM 1544 C CA . GLU B 1 66 ? 0.757 -16.094 4.586 1 98.56 66 GLU B CA 1
ATOM 1545 C C . GLU B 1 66 ? 0.948 -14.594 4.43 1 98.56 66 GLU B C 1
ATOM 1547 O O . GLU B 1 66 ? 1.758 -14.148 3.611 1 98.56 66 GLU B O 1
ATOM 1552 N N . MET B 1 67 ? 0.184 -13.852 5.199 1 98.62 67 MET B N 1
ATOM 1553 C CA . MET B 1 67 ? 0.353 -12.406 5.238 1 98.62 67 MET B CA 1
ATOM 1554 C C . MET B 1 67 ? 1.623 -12.023 5.992 1 98.62 67 MET B C 1
ATOM 1556 O O . MET B 1 67 ? 1.873 -12.523 7.09 1 98.62 67 MET B O 1
ATOM 1560 N N . ALA B 1 68 ? 2.408 -11.156 5.445 1 98.5 68 ALA B N 1
ATOM 1561 C CA . ALA B 1 68 ? 3.602 -10.625 6.098 1 98.5 68 ALA B CA 1
ATOM 1562 C C . ALA B 1 68 ? 3.541 -9.102 6.195 1 98.5 68 ALA B C 1
ATOM 1564 O O . ALA B 1 68 ? 3.416 -8.414 5.176 1 98.5 68 ALA B O 1
ATOM 1565 N N . PRO B 1 69 ? 3.631 -8.578 7.434 1 98.19 69 PRO B N 1
ATOM 1566 C CA . PRO B 1 69 ? 3.691 -7.125 7.555 1 98.19 69 PRO B CA 1
ATOM 1567 C C . PRO B 1 69 ? 4.957 -6.531 6.941 1 98.19 69 PRO B C 1
ATOM 1569 O O . PRO B 1 69 ? 6.02 -7.152 6.988 1 98.19 69 PRO B O 1
ATOM 1572 N N . MET B 1 70 ? 4.824 -5.363 6.367 1 98.38 70 MET B N 1
ATOM 1573 C CA . MET B 1 70 ? 5.992 -4.676 5.828 1 98.38 70 MET B CA 1
ATOM 1574 C C . MET B 1 70 ? 6.734 -3.92 6.926 1 98.38 70 MET B C 1
ATOM 1576 O O . MET B 1 70 ? 6.137 -3.123 7.652 1 98.38 70 MET B O 1
ATOM 1580 N N . PRO B 1 71 ? 8.031 -4.246 7 1 98.25 71 PRO B N 1
ATOM 1581 C CA . PRO B 1 71 ? 8.812 -3.455 7.957 1 98.25 71 PRO B CA 1
ATOM 1582 C C . PRO B 1 71 ? 8.914 -1.984 7.559 1 98.25 71 PRO B C 1
ATOM 1584 O O . PRO B 1 71 ? 8.891 -1.658 6.371 1 98.25 71 PRO B O 1
ATOM 1587 N N . ARG B 1 72 ? 9.156 -1.082 8.531 1 98.06 72 ARG B N 1
ATOM 1588 C CA . ARG B 1 72 ? 9.281 0.349 8.281 1 98.06 72 ARG B CA 1
ATOM 1589 C C . ARG B 1 72 ? 10.398 0.632 7.277 1 98.06 72 ARG B C 1
ATOM 1591 O O . ARG B 1 72 ? 10.281 1.526 6.438 1 98.06 72 ARG B O 1
ATOM 1598 N N . ALA B 1 73 ?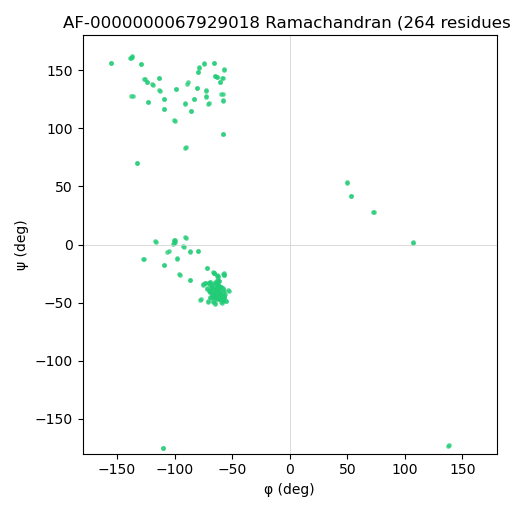 11.453 -0.138 7.414 1 98.69 73 ALA B N 1
ATOM 1599 C CA . ALA B 1 73 ? 12.57 0.037 6.496 1 98.69 73 ALA B CA 1
ATOM 1600 C C . ALA B 1 73 ? 12.141 -0.208 5.051 1 98.69 73 ALA B C 1
ATOM 1602 O O . ALA B 1 73 ? 12.641 0.445 4.129 1 98.69 73 ALA B O 1
ATOM 1603 N N . ALA B 1 74 ? 11.258 -1.16 4.816 1 98.81 74 ALA B N 1
ATOM 1604 C CA . ALA B 1 74 ? 10.75 -1.435 3.477 1 98.81 74 ALA B CA 1
ATOM 1605 C C . ALA B 1 74 ? 9.859 -0.296 2.986 1 98.81 74 ALA B C 1
ATOM 1607 O O . ALA B 1 74 ? 9.922 0.09 1.816 1 98.81 74 ALA B O 1
ATOM 1608 N N . LEU B 1 75 ? 9.047 0.207 3.916 1 98.69 75 LEU B N 1
ATOM 1609 C CA . LEU B 1 75 ? 8.203 1.342 3.561 1 98.69 75 LEU B CA 1
ATOM 1610 C C . LEU B 1 75 ? 9.047 2.553 3.184 1 98.69 75 LEU B C 1
ATOM 1612 O O . LEU B 1 75 ? 8.75 3.24 2.201 1 98.69 75 LEU B O 1
ATOM 1616 N N . PHE B 1 76 ? 10.086 2.787 3.938 1 98.75 76 PHE B N 1
ATOM 1617 C CA . PHE B 1 76 ? 11.008 3.883 3.654 1 98.75 76 PHE B CA 1
ATOM 1618 C C . PHE B 1 76 ? 11.672 3.697 2.293 1 98.75 76 PHE B C 1
ATOM 1620 O O . PHE B 1 76 ? 11.711 4.629 1.486 1 98.75 76 PHE B O 1
ATOM 1627 N N . LEU B 1 77 ? 12.133 2.49 2.012 1 98.5 77 LEU B N 1
ATOM 1628 C CA . LEU B 1 77 ? 12.773 2.189 0.737 1 98.5 77 LEU B CA 1
ATOM 1629 C C . LEU B 1 77 ? 11.797 2.377 -0.419 1 98.5 77 LEU B C 1
ATOM 1631 O O . LEU B 1 77 ? 12.172 2.883 -1.479 1 98.5 77 LEU B O 1
ATOM 1635 N N . ALA B 1 78 ? 10.547 1.948 -0.257 1 98.19 78 ALA B N 1
ATOM 1636 C CA . ALA B 1 78 ? 9.547 2.145 -1.3 1 98.19 78 ALA B CA 1
ATOM 1637 C C . ALA B 1 78 ? 9.406 3.621 -1.657 1 98.19 78 ALA B C 1
ATOM 1639 O O . ALA B 1 78 ? 9.32 3.975 -2.836 1 98.19 78 ALA B O 1
ATOM 1640 N N . GLY B 1 79 ? 9.383 4.465 -0.614 1 97.5 79 GLY B N 1
ATOM 1641 C CA . GLY B 1 79 ? 9.336 5.898 -0.85 1 97.5 79 GLY B CA 1
ATOM 1642 C C . GLY B 1 79 ? 10.547 6.418 -1.61 1 97.5 79 GLY B C 1
ATOM 1643 O O . GLY B 1 79 ? 10.406 7.238 -2.518 1 97.5 79 GLY B O 1
ATOM 1644 N N . LYS B 1 80 ? 11.703 5.926 -1.291 1 97.38 80 LYS B N 1
ATOM 1645 C CA . LYS B 1 80 ? 12.93 6.355 -1.957 1 97.38 80 LYS B CA 1
ATOM 1646 C C . LYS B 1 80 ? 12.945 5.918 -3.42 1 97.38 80 LYS B C 1
ATOM 1648 O O . LYS B 1 80 ? 13.336 6.688 -4.301 1 97.38 80 LYS B O 1
ATOM 1653 N N . VAL B 1 81 ? 12.547 4.738 -3.645 1 97.19 81 VAL B N 1
ATOM 1654 C CA . VAL B 1 81 ? 12.5 4.211 -5.004 1 97.19 81 VAL B CA 1
ATOM 1655 C C . VAL B 1 81 ? 11.492 5.008 -5.828 1 97.19 81 VAL B C 1
ATOM 1657 O O . VAL B 1 81 ? 11.727 5.297 -7.004 1 97.19 81 VAL B O 1
ATOM 1660 N N . PHE B 1 82 ? 10.422 5.379 -5.273 1 95.94 82 PHE B N 1
ATOM 1661 C CA . PHE B 1 82 ? 9.438 6.207 -5.945 1 95.94 82 PHE B CA 1
ATOM 1662 C C . PHE B 1 82 ? 10.023 7.566 -6.312 1 95.94 82 PHE B C 1
ATOM 1664 O O . PHE B 1 82 ? 9.766 8.086 -7.398 1 95.94 82 PHE B O 1
ATOM 1671 N N . THR B 1 83 ? 10.781 8.125 -5.414 1 95.19 83 THR B N 1
ATOM 1672 C CA . THR B 1 83 ? 11.469 9.375 -5.699 1 95.19 83 THR B CA 1
ATOM 1673 C C . THR B 1 83 ? 12.367 9.234 -6.926 1 95.19 83 THR B C 1
ATOM 1675 O O . THR B 1 83 ? 12.383 10.109 -7.797 1 95.19 83 THR B O 1
ATOM 1678 N N . GLN B 1 84 ? 13.094 8.117 -6.938 1 94.38 84 GLN B N 1
ATOM 1679 C CA . GLN B 1 84 ? 13.945 7.844 -8.086 1 94.38 84 GLN B CA 1
ATOM 1680 C C . GLN B 1 84 ? 13.117 7.723 -9.367 1 94.38 84 GLN B C 1
ATOM 1682 O O . GLN B 1 84 ? 13.5 8.25 -10.406 1 94.38 84 GLN B O 1
ATOM 1687 N N . TYR B 1 85 ? 12.047 7.023 -9.273 1 93.81 85 TYR B N 1
ATOM 1688 C CA . TYR B 1 85 ? 11.133 6.855 -10.391 1 93.81 85 TYR B CA 1
ATOM 1689 C C . TYR B 1 85 ? 10.641 8.203 -10.906 1 93.81 85 TYR B C 1
ATOM 1691 O O . TYR B 1 85 ? 10.633 8.453 -12.109 1 93.81 85 TYR B O 1
ATOM 1699 N N . ARG B 1 86 ? 10.25 9.102 -10.023 1 91.06 86 ARG B N 1
ATOM 1700 C CA . ARG B 1 86 ? 9.758 10.43 -10.391 1 91.06 86 ARG B CA 1
ATOM 1701 C C . ARG B 1 86 ? 10.859 11.258 -11.039 1 91.06 86 ARG B C 1
ATOM 1703 O O . ARG B 1 86 ? 10.617 11.969 -12.023 1 91.06 86 ARG B O 1
ATOM 1710 N N . ARG B 1 87 ? 12.016 11.195 -10.508 1 90.88 87 ARG B N 1
ATOM 1711 C CA . ARG B 1 87 ? 13.156 11.938 -11.047 1 90.88 87 ARG B CA 1
ATOM 1712 C C . ARG B 1 87 ? 13.492 11.469 -12.461 1 90.88 87 ARG B C 1
ATOM 1714 O O . ARG B 1 87 ? 14.008 12.242 -13.266 1 90.88 87 ARG B O 1
ATOM 1721 N N . SER B 1 88 ? 13.172 10.289 -12.75 1 90.12 88 SER B N 1
ATOM 1722 C CA . SER B 1 88 ? 13.477 9.719 -14.055 1 90.12 88 SER B CA 1
ATOM 1723 C C . SER B 1 88 ? 12.336 9.945 -15.039 1 90.12 88 SER B C 1
ATOM 1725 O O . SER B 1 88 ? 12.305 9.344 -16.109 1 90.12 88 SER B O 1
ATOM 1727 N N . GLY B 1 89 ? 11.328 10.719 -14.602 1 86.5 89 GLY B N 1
ATOM 1728 C CA . GLY B 1 89 ? 10.281 11.109 -15.531 1 86.5 89 GLY B CA 1
ATOM 1729 C C . GLY B 1 89 ? 8.961 10.391 -15.289 1 86.5 89 GLY B C 1
ATOM 1730 O O . GLY B 1 89 ? 8.023 10.531 -16.078 1 86.5 89 GLY B O 1
ATOM 1731 N N . GLY B 1 90 ? 9.016 9.617 -14.305 1 82.25 90 GLY B N 1
ATOM 1732 C CA . GLY B 1 90 ? 7.762 8.977 -13.961 1 82.25 90 GLY B CA 1
ATOM 1733 C C . GLY B 1 90 ? 6.645 9.961 -13.672 1 82.25 90 GLY B C 1
ATOM 1734 O O . GLY B 1 90 ? 6.879 11.008 -13.078 1 82.25 90 GLY B O 1
ATOM 1735 N N . GLN B 1 91 ? 5.355 9.555 -13.938 1 76.38 91 GLN B N 1
ATOM 1736 C CA . GLN B 1 91 ? 4.262 10.523 -13.891 1 76.38 91 GLN B CA 1
ATOM 1737 C C . GLN B 1 91 ? 3.264 10.172 -12.797 1 76.38 91 GLN B C 1
ATOM 1739 O O . GLN B 1 91 ? 2.328 10.93 -12.531 1 76.38 91 GLN B O 1
ATOM 1744 N N . LYS B 1 92 ? 3.621 9.133 -12.094 1 74.69 92 LYS B N 1
ATOM 1745 C CA . LYS B 1 92 ? 2.654 8.719 -11.078 1 74.69 92 LYS B CA 1
ATOM 1746 C C . LYS B 1 92 ? 2.746 9.609 -9.844 1 74.69 92 LYS B C 1
ATOM 1748 O O . LYS B 1 92 ? 3.803 10.18 -9.555 1 74.69 92 LYS B O 1
ATOM 1753 N N . THR B 1 93 ? 1.53 9.711 -9.141 1 72.19 93 THR B N 1
ATOM 1754 C CA . THR B 1 93 ? 1.478 10.703 -8.07 1 72.19 93 THR B CA 1
ATOM 1755 C C . THR B 1 93 ? 1.541 10.031 -6.703 1 72.19 93 THR B C 1
ATOM 1757 O O . THR B 1 93 ? 1.681 10.703 -5.68 1 72.19 93 THR B O 1
ATOM 1760 N N . GLY B 1 94 ? 1.522 8.75 -6.66 1 85.62 94 GLY B N 1
ATOM 1761 C CA . GLY B 1 94 ? 1.681 8.016 -5.414 1 85.62 94 GLY B CA 1
ATOM 1762 C C . GLY B 1 94 ? 2.598 6.812 -5.539 1 85.62 94 GLY B C 1
ATOM 1763 O O . GLY B 1 94 ? 2.889 6.363 -6.652 1 85.62 94 GLY B O 1
ATOM 1764 N N . VAL B 1 95 ? 3.039 6.387 -4.328 1 88.38 95 VAL B N 1
ATOM 1765 C CA . VAL B 1 95 ? 3.939 5.238 -4.328 1 88.38 95 VAL B CA 1
ATOM 1766 C C . VAL B 1 95 ? 3.248 4.039 -4.973 1 88.38 95 VAL B C 1
ATOM 1768 O O . VAL B 1 95 ? 2.156 3.646 -4.555 1 88.38 95 VAL B O 1
ATOM 1771 N N . LEU B 1 96 ? 3.914 3.436 -5.902 1 90.62 96 LEU B N 1
ATOM 1772 C CA . LEU B 1 96 ? 3.33 2.359 -6.695 1 90.62 96 LEU B CA 1
ATOM 1773 C C . LEU B 1 96 ? 3.352 1.043 -5.926 1 90.62 96 LEU B C 1
ATOM 1775 O O . LEU B 1 96 ? 4.285 0.78 -5.164 1 90.62 96 LEU B O 1
ATOM 1779 N N . PRO B 1 97 ? 2.363 0.186 -6.18 1 94.5 97 PRO B N 1
ATOM 1780 C CA . PRO B 1 97 ? 2.316 -1.129 -5.535 1 94.5 97 PRO B CA 1
ATOM 1781 C C . PRO B 1 97 ? 3.607 -1.925 -5.727 1 94.5 97 PRO B C 1
ATOM 1783 O O . PRO B 1 97 ? 4.129 -2.5 -4.77 1 94.5 97 PRO B O 1
ATOM 1786 N N . ASP B 1 98 ? 4.219 -1.877 -6.895 1 95.38 98 ASP B N 1
ATOM 1787 C CA . ASP B 1 98 ? 5.43 -2.635 -7.207 1 95.38 98 ASP B CA 1
ATOM 1788 C C . ASP B 1 98 ? 6.59 -2.205 -6.316 1 95.38 98 ASP B C 1
ATOM 1790 O O . ASP B 1 98 ? 7.457 -3.016 -5.98 1 95.38 98 ASP B O 1
ATOM 1794 N N . PHE B 1 99 ? 6.555 -0.951 -5.938 1 97.06 99 PHE B N 1
ATOM 1795 C CA . PHE B 1 99 ? 7.645 -0.457 -5.102 1 97.06 99 PHE B CA 1
ATOM 1796 C C . PHE B 1 99 ? 7.504 -0.966 -3.672 1 97.06 99 PHE B C 1
ATOM 1798 O O . PHE B 1 99 ? 8.5 -1.251 -3.008 1 97.06 99 PHE B O 1
ATOM 1805 N N . PHE B 1 100 ? 6.258 -1.103 -3.207 1 98.25 100 PHE B N 1
ATOM 1806 C CA . PHE B 1 100 ? 6.039 -1.715 -1.902 1 98.25 100 PHE B CA 1
ATOM 1807 C C . PHE B 1 100 ? 6.484 -3.172 -1.905 1 98.25 100 PHE B C 1
ATOM 1809 O O . PHE B 1 100 ? 7.18 -3.617 -0.99 1 98.25 100 PHE B O 1
ATOM 1816 N N . ILE B 1 101 ? 6.137 -3.891 -2.947 1 98.44 101 ILE B N 1
ATOM 1817 C CA . ILE B 1 101 ? 6.426 -5.316 -3.053 1 98.44 101 ILE B CA 1
ATOM 1818 C C . ILE B 1 101 ? 7.934 -5.531 -3.166 1 98.44 101 ILE B C 1
ATOM 1820 O O . ILE B 1 101 ? 8.508 -6.324 -2.42 1 98.44 101 ILE B O 1
ATOM 1824 N N . GLY B 1 102 ? 8.562 -4.801 -4.051 1 98.5 102 GLY B N 1
ATOM 1825 C CA . GLY B 1 102 ? 10 -4.914 -4.227 1 98.5 102 GLY B CA 1
ATOM 1826 C C . GLY B 1 102 ? 10.789 -4.531 -2.984 1 98.5 102 GLY B C 1
ATOM 1827 O O . GLY B 1 102 ? 11.742 -5.219 -2.609 1 98.5 102 GLY B O 1
ATOM 1828 N N . ALA B 1 103 ? 10.43 -3.428 -2.387 1 98.75 103 ALA B N 1
ATOM 1829 C CA . ALA B 1 103 ? 11.109 -2.959 -1.183 1 98.75 103 ALA B CA 1
ATOM 1830 C C . ALA B 1 103 ? 10.984 -3.975 -0.051 1 98.75 103 ALA B C 1
ATOM 1832 O O . ALA B 1 103 ? 11.938 -4.203 0.695 1 98.75 103 ALA B O 1
ATOM 1833 N N . HIS B 1 104 ? 9.766 -4.555 0.099 1 98.81 104 HIS B N 1
ATOM 1834 C CA . HIS B 1 104 ? 9.562 -5.59 1.105 1 98.81 104 HIS B CA 1
ATOM 1835 C C . HIS B 1 104 ? 10.5 -6.77 0.884 1 98.81 104 HIS B C 1
ATOM 1837 O O . HIS B 1 104 ? 11.164 -7.223 1.818 1 98.81 104 HIS B O 1
ATOM 1843 N N . ALA B 1 105 ? 10.578 -7.238 -0.345 1 98.81 105 ALA B N 1
ATOM 1844 C CA . ALA B 1 105 ? 11.453 -8.359 -0.676 1 98.81 105 ALA B CA 1
ATOM 1845 C C . ALA B 1 105 ? 12.914 -8.008 -0.436 1 98.81 105 ALA B C 1
ATOM 1847 O O . ALA B 1 105 ? 13.664 -8.797 0.138 1 98.81 105 ALA B O 1
ATOM 1848 N N . ALA B 1 106 ? 13.297 -6.844 -0.83 1 98.62 106 ALA B N 1
ATOM 1849 C CA . ALA B 1 106 ? 14.688 -6.41 -0.726 1 98.62 106 ALA B CA 1
ATOM 1850 C C . ALA B 1 106 ? 15.117 -6.309 0.733 1 98.62 106 ALA B C 1
ATOM 1852 O O . ALA B 1 106 ? 16.156 -6.859 1.117 1 98.62 106 ALA B O 1
ATOM 1853 N N . VAL B 1 107 ? 14.383 -5.648 1.54 1 98.38 107 VAL B N 1
ATOM 1854 C CA . VAL B 1 107 ? 14.719 -5.422 2.941 1 98.38 107 VAL B CA 1
ATOM 1855 C C . VAL B 1 107 ? 14.68 -6.746 3.703 1 98.38 107 VAL B C 1
ATOM 1857 O O . VAL B 1 107 ? 15.523 -6.992 4.574 1 98.38 107 VAL B O 1
ATOM 1860 N N . GLY B 1 108 ? 13.727 -7.578 3.379 1 98.19 108 GLY B N 1
ATOM 1861 C CA . GLY B 1 108 ? 13.594 -8.867 4.031 1 98.19 108 GLY B CA 1
ATOM 1862 C C . GLY B 1 108 ? 14.555 -9.914 3.482 1 98.19 108 GLY B C 1
ATOM 1863 O O . GLY B 1 108 ? 14.617 -11.031 3.992 1 98.19 108 GLY B O 1
ATOM 1864 N N . ARG B 1 109 ? 15.281 -9.578 2.453 1 97.88 109 ARG B N 1
ATOM 1865 C CA . ARG B 1 109 ? 16.156 -10.516 1.752 1 97.88 109 ARG B CA 1
ATOM 1866 C C . ARG B 1 109 ? 15.383 -11.758 1.326 1 97.88 109 ARG B C 1
ATOM 1868 O O . ARG B 1 109 ? 15.844 -12.883 1.538 1 97.88 109 ARG B O 1
ATOM 1875 N N . LEU B 1 110 ? 14.219 -11.523 0.859 1 98.5 110 LEU B N 1
ATOM 1876 C CA . LEU B 1 110 ? 13.359 -12.594 0.362 1 98.5 110 LEU B CA 1
ATOM 1877 C C . LEU B 1 110 ? 13.43 -12.688 -1.159 1 98.5 110 LEU B C 1
ATOM 1879 O O . LEU B 1 110 ? 13.398 -11.664 -1.849 1 98.5 110 LEU B O 1
ATOM 1883 N N . PRO B 1 111 ? 13.578 -13.883 -1.713 1 98.56 111 PRO B N 1
ATOM 1884 C CA . PRO B 1 111 ? 13.328 -13.977 -3.154 1 98.56 111 PRO B CA 1
ATOM 1885 C C . PRO B 1 111 ? 11.914 -13.531 -3.537 1 98.56 111 PRO B C 1
ATOM 1887 O O . PRO B 1 111 ? 10.969 -13.742 -2.777 1 98.56 111 PRO B O 1
ATOM 1890 N N . LEU B 1 112 ? 11.844 -12.883 -4.668 1 98.81 112 LEU B N 1
ATOM 1891 C CA . LEU B 1 112 ? 10.555 -12.438 -5.199 1 98.81 112 LEU B CA 1
ATOM 1892 C C . LEU B 1 112 ? 10.172 -13.25 -6.43 1 98.81 112 LEU B C 1
ATOM 1894 O O . LEU B 1 112 ? 10.906 -13.281 -7.418 1 98.81 112 LEU B O 1
ATOM 1898 N N . LEU B 1 113 ? 9.078 -13.969 -6.305 1 98.75 113 LEU B N 1
ATOM 1899 C CA . LEU B 1 113 ? 8.516 -14.672 -7.453 1 98.75 113 LEU B CA 1
ATOM 1900 C C . LEU B 1 113 ? 7.602 -13.75 -8.258 1 98.75 113 LEU B C 1
ATOM 1902 O O . LEU B 1 113 ? 6.559 -13.32 -7.766 1 98.75 113 LEU B O 1
ATOM 1906 N N . THR B 1 114 ? 7.988 -13.461 -9.469 1 98.31 114 THR B N 1
ATOM 1907 C CA . THR B 1 114 ? 7.277 -12.484 -10.281 1 98.31 114 THR B CA 1
ATOM 1908 C C . THR B 1 114 ? 7.496 -12.742 -11.766 1 98.31 114 THR B C 1
ATOM 1910 O O . THR B 1 114 ? 8.5 -13.344 -12.148 1 98.31 114 THR B O 1
ATOM 1913 N N . ARG B 1 115 ? 6.527 -12.242 -12.531 1 95.94 115 ARG B N 1
ATOM 1914 C CA . ARG B 1 115 ? 6.711 -12.25 -13.977 1 95.94 115 ARG B CA 1
ATOM 1915 C C . ARG B 1 115 ? 7.207 -10.898 -14.477 1 95.94 115 ARG B C 1
ATOM 1917 O O . ARG B 1 115 ? 7.59 -10.766 -15.641 1 95.94 115 ARG B O 1
ATOM 1924 N N . ASP B 1 116 ? 7.176 -9.844 -13.648 1 92.69 116 ASP B N 1
ATOM 1925 C CA . ASP B 1 116 ? 7.57 -8.5 -14.031 1 92.69 116 ASP B CA 1
ATOM 1926 C C . ASP B 1 116 ? 9.055 -8.266 -13.766 1 92.69 116 ASP B C 1
ATOM 1928 O O . ASP B 1 116 ? 9.422 -7.578 -12.805 1 92.69 116 ASP B O 1
ATOM 1932 N N . VAL B 1 117 ? 9.906 -8.641 -14.625 1 93.5 117 VAL B N 1
ATOM 1933 C CA . VAL B 1 117 ? 11.352 -8.625 -14.43 1 93.5 117 VAL B CA 1
ATOM 1934 C C . VAL B 1 117 ? 11.875 -7.199 -14.594 1 93.5 117 VAL B C 1
ATOM 1936 O O . VAL B 1 117 ? 12.672 -6.727 -13.781 1 93.5 117 VAL B O 1
ATOM 1939 N N . GLY B 1 118 ? 11.477 -6.523 -15.625 1 92.5 118 GLY B N 1
ATOM 1940 C CA . GLY B 1 118 ? 12.023 -5.23 -16 1 92.5 118 GLY B CA 1
ATOM 1941 C C . GLY B 1 118 ? 11.945 -4.203 -14.891 1 92.5 118 GLY B C 1
ATOM 1942 O O . GLY B 1 118 ? 12.945 -3.57 -14.547 1 92.5 118 GLY B O 1
ATOM 1943 N N . ARG B 1 119 ? 10.859 -4.051 -14.297 1 89 119 ARG B N 1
ATOM 1944 C CA . ARG B 1 119 ? 10.648 -3.033 -13.273 1 89 119 ARG B CA 1
ATOM 1945 C C . ARG B 1 119 ? 11.5 -3.314 -12.031 1 89 119 ARG B C 1
ATOM 1947 O O . ARG B 1 119 ? 12.156 -2.414 -11.508 1 89 119 ARG B O 1
ATOM 1954 N N . TYR B 1 120 ? 11.531 -4.543 -11.586 1 96.44 120 TYR B N 1
ATOM 1955 C CA . TYR B 1 120 ? 12.234 -4.883 -10.359 1 96.44 120 TYR B CA 1
ATOM 1956 C C . TYR B 1 120 ? 13.75 -4.855 -10.562 1 96.44 120 TYR B C 1
ATOM 1958 O O . TYR B 1 120 ? 14.5 -4.465 -9.664 1 96.44 120 TYR B O 1
ATOM 1966 N N . ARG B 1 121 ? 14.18 -5.211 -11.75 1 95.75 121 ARG B N 1
ATOM 1967 C CA . ARG B 1 121 ? 15.617 -5.152 -12.016 1 95.75 121 ARG B CA 1
ATOM 1968 C C . ARG B 1 121 ? 16.109 -3.709 -12.062 1 95.75 121 ARG B C 1
ATOM 1970 O O . ARG B 1 121 ? 17.234 -3.42 -11.648 1 95.75 121 ARG B O 1
ATOM 1977 N N . THR B 1 122 ? 15.266 -2.822 -12.57 1 94.94 122 THR B N 1
ATOM 1978 C CA . THR B 1 122 ? 15.633 -1.415 -12.68 1 94.94 122 THR B CA 1
ATOM 1979 C C . THR B 1 122 ? 15.711 -0.763 -11.305 1 94.94 122 THR B C 1
ATOM 1981 O O . THR B 1 122 ? 16.688 -0.074 -10.992 1 94.94 122 THR B O 1
ATOM 1984 N N . TYR B 1 123 ? 14.844 -1.066 -10.414 1 95.88 123 TYR B N 1
ATOM 1985 C CA . TYR B 1 123 ? 14.727 -0.275 -9.195 1 95.88 123 TYR B CA 1
ATOM 1986 C C . TYR B 1 123 ? 15.227 -1.057 -7.988 1 95.88 123 TYR B C 1
ATOM 1988 O O . TYR B 1 123 ? 15.461 -0.48 -6.926 1 95.88 123 TYR B O 1
ATOM 1996 N N . PHE B 1 124 ? 15.336 -2.33 -8.125 1 97.56 124 PHE B N 1
ATOM 1997 C CA . PHE B 1 124 ? 15.883 -3.193 -7.082 1 97.56 124 PHE B CA 1
ATOM 1998 C C . PHE B 1 124 ? 16.906 -4.156 -7.656 1 97.56 124 PHE B C 1
ATOM 2000 O O . PHE B 1 124 ? 16.719 -5.375 -7.625 1 97.56 124 PHE B O 1
ATOM 2007 N N . PRO B 1 125 ? 18 -3.711 -8.039 1 96.12 125 PRO B N 1
ATOM 2008 C CA . PRO B 1 125 ? 18.969 -4.504 -8.805 1 96.12 125 PRO B CA 1
ATOM 2009 C C . PRO B 1 125 ? 19.547 -5.672 -8.008 1 96.12 125 PRO B C 1
ATOM 2011 O O . PRO B 1 125 ? 19.969 -6.672 -8.586 1 96.12 125 PRO B O 1
ATOM 2014 N N . SER B 1 126 ? 19.562 -5.609 -6.695 1 95.81 126 SER B N 1
ATOM 2015 C CA . SER B 1 126 ? 20.172 -6.668 -5.891 1 95.81 126 SER B CA 1
ATOM 2016 C C . SER B 1 126 ? 19.141 -7.711 -5.484 1 95.81 126 SER B C 1
ATOM 2018 O O . SER B 1 126 ? 19.469 -8.703 -4.832 1 95.81 126 SER B O 1
ATOM 2020 N N . LEU B 1 127 ? 17.922 -7.496 -5.871 1 97.62 127 LEU B N 1
ATOM 2021 C CA . LEU B 1 127 ? 16.828 -8.375 -5.461 1 97.62 127 LEU B CA 1
ATOM 2022 C C . LEU B 1 127 ? 16.906 -9.711 -6.195 1 97.62 127 LEU B C 1
ATOM 2024 O O . LEU B 1 127 ? 17.094 -9.742 -7.414 1 97.62 127 LEU B O 1
ATOM 2028 N N . LYS B 1 128 ? 16.875 -10.773 -5.453 1 97.44 128 LYS B N 1
ATOM 2029 C CA . LYS B 1 128 ? 16.766 -12.094 -6.066 1 97.44 128 LYS B CA 1
ATOM 2030 C C . LYS B 1 128 ? 15.375 -12.312 -6.664 1 97.44 128 LYS B C 1
ATOM 2032 O O . LYS B 1 128 ? 14.375 -12.305 -5.945 1 97.44 128 LYS B O 1
ATOM 2037 N N . LEU B 1 129 ? 15.359 -12.555 -7.938 1 97.94 129 LEU B N 1
ATOM 2038 C CA . LEU B 1 129 ? 14.094 -12.742 -8.641 1 97.94 129 LEU B CA 1
ATOM 2039 C C . LEU B 1 129 ? 13.945 -14.18 -9.125 1 97.94 129 LEU B C 1
ATOM 2041 O O . LEU B 1 129 ? 14.914 -14.789 -9.578 1 97.94 129 LEU B O 1
ATOM 2045 N N . ILE B 1 130 ? 12.828 -14.727 -8.867 1 98 130 ILE B N 1
ATOM 2046 C CA . ILE B 1 130 ? 12.398 -15.961 -9.523 1 98 130 ILE B CA 1
ATOM 2047 C C . ILE B 1 130 ? 11.438 -15.633 -10.664 1 98 130 ILE B C 1
ATOM 2049 O O . ILE B 1 130 ? 10.297 -15.227 -10.43 1 98 130 ILE B O 1
ATOM 2053 N N . THR B 1 131 ? 11.898 -15.75 -11.859 1 97.31 131 THR B N 1
ATOM 2054 C CA . THR B 1 131 ? 11.188 -15.258 -13.039 1 97.31 131 THR B CA 1
ATOM 2055 C C . THR B 1 131 ? 11.273 -16.266 -14.18 1 97.31 131 THR B C 1
ATOM 2057 O O . THR B 1 131 ? 12.094 -17.188 -14.141 1 97.31 131 THR B O 1
ATOM 2060 N N . PRO B 1 132 ? 10.312 -16.109 -15.148 1 93.31 132 PRO B N 1
ATOM 2061 C CA . PRO B 1 132 ? 10.43 -17 -16.297 1 93.31 132 PRO B CA 1
ATOM 2062 C C . PRO B 1 132 ? 11.742 -16.828 -17.062 1 93.31 132 PRO B C 1
ATOM 2064 O O . PRO B 1 132 ? 12.312 -15.742 -17.062 1 93.31 132 PRO B O 1
ATOM 2067 N N . ASP B 1 133 ? 12.32 -17.984 -17.5 1 78.06 133 ASP B N 1
ATOM 2068 C CA . ASP B 1 133 ? 13.539 -17.984 -18.297 1 78.06 133 ASP B CA 1
ATOM 2069 C C . ASP B 1 133 ? 13.352 -17.188 -19.578 1 78.06 133 ASP B C 1
ATOM 2071 O O . ASP B 1 133 ? 12.328 -17.328 -20.266 1 78.06 133 ASP B O 1
ATOM 2075 N N . SER B 1 134 ? 13.711 -15.914 -19.641 1 51.75 134 SER B N 1
ATOM 2076 C CA . SER B 1 134 ? 13.641 -15.266 -20.953 1 51.75 134 SER B CA 1
ATOM 2077 C C . SER B 1 134 ? 14.406 -16.062 -22 1 51.75 134 SER B C 1
ATOM 2079 O O . SER B 1 134 ? 15.367 -16.766 -21.672 1 51.75 134 SER B O 1
#

Radius of gyration: 18.74 Å; Cα contacts (8 Å, |Δi|>4): 424; chains: 2; bounding box: 40×55×43 Å